Protein AF-A0A1D6HWY9-F1 (afdb_monomer_lite)

Structure (mmCIF, N/CA/C/O backbone):
data_AF-A0A1D6HWY9-F1
#
_entry.id   AF-A0A1D6HWY9-F1
#
loop_
_atom_site.group_PDB
_atom_site.id
_atom_site.type_symbol
_atom_site.label_atom_id
_atom_site.label_alt_id
_atom_site.label_comp_id
_atom_site.label_asym_id
_atom_site.label_entity_id
_atom_site.label_seq_id
_atom_site.pdbx_PDB_ins_code
_atom_site.Cartn_x
_atom_site.Cartn_y
_atom_site.Cartn_z
_atom_site.occupancy
_atom_site.B_iso_or_equiv
_atom_site.auth_seq_id
_atom_site.auth_comp_id
_atom_site.auth_asym_id
_atom_site.auth_atom_id
_atom_site.pdbx_PDB_model_num
ATOM 1 N N . MET A 1 1 ? 4.361 -15.648 24.198 1.00 76.25 1 MET A N 1
ATOM 2 C CA . MET A 1 1 ? 3.105 -15.102 24.775 1.00 76.25 1 MET A CA 1
ATOM 3 C C . MET A 1 1 ? 2.431 -14.028 23.908 1.00 76.25 1 MET A C 1
ATOM 5 O O . MET A 1 1 ? 1.262 -14.201 23.589 1.00 76.25 1 MET A O 1
ATOM 9 N N . ARG A 1 2 ? 3.122 -12.967 23.450 1.00 87.50 2 ARG A N 1
ATOM 10 C CA . ARG A 1 2 ? 2.499 -11.854 22.684 1.00 87.50 2 ARG A CA 1
ATOM 11 C C . ARG A 1 2 ? 1.784 -12.269 21.383 1.00 87.50 2 ARG A C 1
ATOM 13 O O . ARG A 1 2 ? 0.692 -11.787 21.110 1.00 87.50 2 ARG A O 1
ATOM 20 N N . VAL A 1 3 ? 2.347 -13.203 20.610 1.00 85.69 3 VAL A N 1
ATOM 21 C CA . VAL A 1 3 ? 1.721 -13.710 19.366 1.00 85.69 3 VAL A CA 1
ATOM 22 C C . VAL A 1 3 ? 0.418 -14.475 19.642 1.00 85.69 3 VAL A C 1
ATOM 24 O O . VAL A 1 3 ? -0.555 -14.326 18.904 1.00 85.69 3 VAL A O 1
ATOM 27 N N . ALA A 1 4 ? 0.364 -15.252 20.729 1.00 85.12 4 ALA A N 1
ATOM 28 C CA . ALA A 1 4 ? -0.845 -15.968 21.136 1.00 85.12 4 ALA A CA 1
ATOM 29 C C . ALA A 1 4 ? -1.954 -14.988 21.553 1.00 85.12 4 ALA A C 1
ATOM 31 O O . ALA A 1 4 ? -3.089 -15.134 21.109 1.00 85.12 4 ALA A O 1
ATOM 32 N N . ALA A 1 5 ? -1.609 -13.936 22.304 1.00 88.69 5 ALA A N 1
ATOM 33 C CA . ALA A 1 5 ? -2.544 -12.868 22.660 1.00 88.69 5 ALA A CA 1
ATOM 34 C C . ALA A 1 5 ? -3.075 -12.125 21.419 1.00 88.69 5 ALA A C 1
ATOM 36 O O . ALA A 1 5 ? -4.282 -11.938 21.286 1.00 88.69 5 ALA A O 1
ATOM 37 N N . ALA A 1 6 ? -2.205 -11.780 20.461 1.00 88.00 6 ALA A N 1
ATOM 38 C CA . ALA A 1 6 ? -2.625 -11.172 19.195 1.00 88.00 6 ALA A CA 1
ATOM 39 C C . ALA A 1 6 ? -3.559 -12.098 18.390 1.00 88.00 6 ALA A C 1
ATOM 41 O O . ALA A 1 6 ? -4.534 -11.649 17.787 1.00 88.00 6 ALA A O 1
ATOM 42 N N . THR A 1 7 ? -3.293 -13.407 18.411 1.00 87.12 7 THR A N 1
ATOM 43 C CA . THR A 1 7 ? -4.129 -14.412 17.736 1.00 87.12 7 THR A CA 1
ATOM 44 C C . THR A 1 7 ? -5.491 -14.556 18.413 1.00 87.12 7 THR A C 1
ATOM 46 O O . THR A 1 7 ? -6.512 -14.653 17.729 1.00 87.12 7 THR A O 1
ATOM 49 N N . TYR A 1 8 ? -5.524 -14.527 19.746 1.00 90.06 8 TYR A N 1
ATOM 50 C CA . TYR A 1 8 ? -6.766 -14.496 20.510 1.00 90.06 8 TYR A CA 1
ATOM 51 C C . TYR A 1 8 ? -7.582 -13.247 20.172 1.00 90.06 8 TYR A C 1
ATOM 53 O O . TYR A 1 8 ? -8.749 -13.376 19.802 1.00 90.06 8 TYR A O 1
ATOM 61 N N . LEU A 1 9 ? -6.951 -12.067 20.193 1.00 89.06 9 LEU A N 1
ATOM 62 C CA . LEU A 1 9 ? -7.594 -10.803 19.839 1.00 89.06 9 LEU A CA 1
ATOM 63 C C . LEU A 1 9 ? -8.203 -10.864 18.436 1.00 89.06 9 LEU A C 1
ATOM 65 O O . LEU A 1 9 ? -9.368 -10.526 18.263 1.00 89.06 9 LEU A O 1
ATOM 69 N N . LYS A 1 10 ? -7.471 -11.393 17.450 1.00 88.69 10 LYS A N 1
ATOM 70 C CA . LYS A 1 10 ? -8.004 -11.595 16.097 1.00 88.69 10 LYS A CA 1
ATOM 71 C C . LYS A 1 10 ? -9.285 -12.420 16.080 1.00 88.69 10 LYS A C 1
ATOM 73 O O . LYS A 1 10 ? -10.244 -12.064 15.394 1.00 88.69 10 LYS A O 1
ATOM 78 N N . ASN A 1 11 ? -9.296 -13.535 16.803 1.00 87.19 11 ASN A N 1
ATOM 79 C CA . ASN A 1 11 ? -10.465 -14.403 16.868 1.00 87.19 11 ASN A CA 1
ATOM 80 C C . ASN A 1 11 ? -11.625 -13.747 17.621 1.00 87.19 11 ASN A C 1
ATOM 82 O O . ASN A 1 11 ? -12.772 -13.923 17.213 1.00 87.19 11 ASN A O 1
ATOM 86 N N . PHE A 1 12 ? -11.329 -12.987 18.674 1.00 85.81 12 PHE A N 1
ATOM 87 C CA . PHE A 1 12 ? -12.315 -12.240 19.442 1.00 85.81 12 PHE A CA 1
ATOM 88 C C . PHE A 1 12 ? -12.965 -11.141 18.599 1.00 85.81 12 PHE A C 1
ATOM 90 O O . PHE A 1 12 ? -14.189 -11.115 18.490 1.00 85.81 12 PHE A O 1
ATOM 97 N N . THR A 1 13 ? -12.170 -10.294 17.942 1.00 83.19 13 THR A N 1
ATOM 98 C CA . THR A 1 13 ? -12.670 -9.220 17.075 1.00 83.19 13 THR A CA 1
ATOM 99 C C . THR A 1 13 ? -13.549 -9.786 15.966 1.00 83.19 13 THR A C 1
ATOM 101 O O . THR A 1 13 ? -14.680 -9.341 15.815 1.00 83.19 13 THR A O 1
ATOM 104 N N . ARG A 1 14 ? -13.111 -10.851 15.279 1.00 82.12 14 ARG A N 1
ATOM 105 C CA . ARG A 1 14 ? -13.909 -11.505 14.226 1.00 82.12 14 ARG A CA 1
ATOM 106 C C . ARG A 1 14 ? -15.295 -11.952 14.694 1.00 82.12 14 ARG A C 1
ATOM 108 O O . ARG A 1 14 ? -16.231 -11.930 13.908 1.00 82.12 14 ARG A O 1
ATOM 115 N N . ARG A 1 15 ? -15.425 -12.391 15.949 1.00 80.88 15 ARG A N 1
ATOM 116 C CA . ARG A 1 15 ? -16.693 -12.882 16.512 1.00 80.88 15 ARG A CA 1
ATOM 117 C C . ARG A 1 15 ? -17.604 -11.768 17.032 1.00 80.88 15 ARG A C 1
ATOM 119 O O . ARG A 1 15 ? -18.794 -12.008 17.173 1.00 80.88 15 ARG A O 1
ATOM 126 N N . ASN A 1 16 ? -17.058 -10.591 17.337 1.00 79.69 16 ASN A N 1
ATOM 127 C CA . ASN A 1 16 ? -17.762 -9.536 18.076 1.00 79.69 16 ASN A CA 1
ATOM 128 C C . ASN A 1 16 ? -17.850 -8.197 17.323 1.00 79.69 16 ASN A C 1
ATOM 130 O O . ASN A 1 16 ? -18.322 -7.216 17.885 1.00 79.69 16 ASN A O 1
ATOM 134 N N . LEU A 1 17 ? -17.383 -8.121 16.073 1.00 74.62 17 LEU A N 1
ATOM 135 C CA . LEU A 1 17 ? -17.401 -6.869 15.309 1.00 74.62 17 LEU A CA 1
ATOM 136 C C . LEU A 1 17 ? -18.809 -6.483 14.810 1.00 74.62 17 LEU A C 1
ATOM 138 O O . LEU A 1 17 ? -19.068 -5.318 14.524 1.00 74.62 17 LEU A O 1
ATOM 142 N N . GLU A 1 18 ? -19.718 -7.453 14.675 1.00 67.56 18 GLU A N 1
ATOM 143 C CA . GLU A 1 18 ? -21.090 -7.227 14.188 1.00 67.56 18 GLU A CA 1
ATOM 144 C C . GLU A 1 18 ? -22.071 -6.839 15.304 1.00 67.56 18 GLU A C 1
ATOM 146 O O . GLU A 1 18 ? -23.123 -6.252 15.039 1.00 67.56 18 GLU A O 1
ATOM 151 N N . THR A 1 19 ? -21.735 -7.117 16.565 1.00 64.12 19 THR A N 1
ATOM 152 C CA . THR A 1 19 ? -22.507 -6.660 17.722 1.00 64.12 19 THR A CA 1
ATOM 153 C C . THR A 1 19 ? -22.363 -5.142 17.880 1.00 64.12 19 THR A C 1
ATOM 155 O O . THR A 1 19 ? -21.311 -4.577 17.593 1.00 64.12 19 THR A O 1
ATOM 158 N N . ARG A 1 20 ? -23.425 -4.451 18.332 1.00 55.38 20 ARG A N 1
ATOM 159 C CA . ARG A 1 20 ? -23.533 -2.974 18.470 1.00 55.38 20 ARG A CA 1
ATOM 160 C C . ARG A 1 20 ? -22.574 -2.338 19.508 1.00 55.38 20 ARG A C 1
ATOM 162 O O . ARG A 1 20 ? -22.934 -1.380 20.182 1.00 55.38 20 ARG A O 1
ATOM 169 N N . LEU A 1 21 ? -21.353 -2.844 19.654 1.00 55.59 21 LEU A N 1
ATOM 170 C CA . LEU A 1 21 ? -20.313 -2.322 20.547 1.00 55.59 21 LEU A CA 1
ATOM 171 C C . LEU A 1 21 ? -19.627 -1.056 19.994 1.00 55.59 21 LEU A C 1
ATOM 173 O O . LEU A 1 21 ? -18.947 -0.359 20.748 1.00 55.59 21 LEU A O 1
ATOM 177 N N . CYS A 1 22 ? -19.842 -0.725 18.713 1.00 55.59 22 CYS A N 1
ATOM 178 C CA . CYS A 1 22 ? -19.161 0.358 17.987 1.00 55.59 22 CYS A CA 1
ATOM 179 C C . CYS A 1 22 ? -19.401 1.781 18.502 1.00 55.59 22 CYS A C 1
ATOM 181 O O . CYS A 1 22 ? -18.678 2.688 18.100 1.00 55.59 22 CYS A O 1
ATOM 183 N N . SER A 1 23 ? -20.382 1.998 19.380 1.00 60.88 23 SER A N 1
ATOM 184 C CA . SER A 1 23 ? -20.640 3.311 19.986 1.00 60.88 23 SER A CA 1
ATOM 185 C C . SER A 1 23 ? -20.114 3.440 21.416 1.00 60.88 23 SER A C 1
ATOM 187 O O . SER A 1 23 ? -20.300 4.488 22.029 1.00 60.88 23 SER A O 1
ATOM 189 N N . SER A 1 24 ? -19.495 2.395 21.974 1.00 75.88 24 SER A N 1
ATOM 190 C CA . SER A 1 24 ? -18.927 2.465 23.322 1.00 75.88 24 SER A CA 1
ATOM 191 C C . SER A 1 24 ? -17.573 3.179 23.309 1.00 75.88 24 SER A C 1
ATOM 193 O O . SER A 1 24 ? -16.757 2.961 22.412 1.00 75.88 24 SER A O 1
ATOM 195 N N . GLU A 1 25 ? -17.309 3.998 24.328 1.00 83.75 25 GLU A N 1
ATOM 196 C CA . GLU A 1 25 ? -15.997 4.639 24.521 1.00 83.75 25 GLU A CA 1
ATOM 197 C C . GLU A 1 25 ? -14.864 3.601 24.586 1.00 83.75 25 GLU A C 1
ATOM 199 O O . GLU A 1 25 ? -13.801 3.799 24.007 1.00 83.75 25 GLU A O 1
ATOM 204 N N . VAL A 1 26 ? -15.146 2.424 25.155 1.00 84.81 26 VAL A N 1
ATOM 205 C CA . VAL A 1 26 ? -14.220 1.282 25.205 1.00 84.81 26 VAL A CA 1
ATOM 206 C C . VAL A 1 26 ? -13.810 0.809 23.805 1.00 84.81 26 VAL A C 1
ATOM 208 O O . VAL A 1 26 ? -12.657 0.445 23.581 1.00 84.81 26 VAL A O 1
ATOM 211 N N . TYR A 1 27 ? -14.731 0.810 22.837 1.00 87.31 27 TYR A N 1
ATOM 212 C CA . TYR A 1 27 ? -14.417 0.399 21.469 1.00 87.31 27 TYR A CA 1
ATOM 213 C C . TYR A 1 27 ? -13.565 1.438 20.732 1.00 87.31 27 TYR A C 1
ATOM 215 O O . TYR A 1 27 ? -12.643 1.063 20.004 1.00 87.31 27 TYR A O 1
ATOM 223 N N . LYS A 1 28 ? -13.833 2.733 20.945 1.00 87.44 28 LYS A N 1
ATOM 224 C CA . LYS A 1 28 ? -12.985 3.808 20.406 1.00 87.44 28 LYS A CA 1
ATOM 225 C C . LYS A 1 28 ? -11.566 3.701 20.957 1.00 87.44 28 LYS A C 1
ATOM 227 O O . LYS A 1 28 ? -10.619 3.678 20.178 1.00 87.44 28 LYS A O 1
ATOM 232 N N . GLU A 1 29 ? -11.430 3.520 22.270 1.00 90.12 29 GLU A N 1
ATOM 233 C CA . GLU A 1 29 ? -10.129 3.322 22.908 1.00 90.12 29 GLU A CA 1
ATOM 234 C C . GLU A 1 29 ? -9.414 2.083 22.355 1.00 90.12 29 GLU A C 1
ATOM 236 O O . GLU A 1 29 ? -8.248 2.159 21.975 1.00 90.12 29 GLU A O 1
ATOM 241 N N . PHE A 1 30 ? -10.115 0.952 22.219 1.00 91.19 30 PHE A N 1
ATOM 242 C CA . PHE A 1 30 ? -9.560 -0.248 21.591 1.00 91.19 30 PHE A CA 1
ATOM 243 C C . PHE A 1 30 ? -9.006 0.037 20.189 1.00 91.19 30 PHE A C 1
ATOM 245 O O . PHE A 1 30 ? -7.891 -0.376 19.862 1.00 91.19 30 PHE A O 1
ATOM 252 N N . ARG A 1 31 ? -9.785 0.733 19.358 1.00 91.19 31 ARG A N 1
ATOM 253 C CA . ARG A 1 31 ? -9.424 1.070 17.980 1.00 91.19 31 ARG A CA 1
ATOM 254 C C . ARG A 1 31 ? -8.183 1.963 17.926 1.00 91.19 31 ARG A C 1
ATOM 256 O O . ARG A 1 31 ? -7.273 1.688 17.139 1.00 91.19 31 ARG A O 1
ATOM 263 N N . ASP A 1 32 ? -8.119 2.972 18.786 1.00 90.94 32 ASP A N 1
ATOM 264 C CA . ASP A 1 32 ? -6.998 3.908 18.848 1.00 90.94 32 ASP A CA 1
ATOM 265 C C . ASP A 1 32 ? -5.729 3.216 19.375 1.00 90.94 32 ASP A C 1
ATOM 267 O O . ASP A 1 32 ? -4.647 3.358 18.795 1.00 90.94 32 ASP A O 1
ATOM 271 N N . GLN A 1 33 ? -5.859 2.365 20.399 1.00 93.44 33 GLN A N 1
ATOM 272 C CA . GLN A 1 33 ? -4.755 1.546 20.912 1.00 93.44 33 GLN A CA 1
ATOM 273 C C . GLN A 1 33 ? -4.263 0.529 19.876 1.00 93.44 33 GLN A C 1
ATOM 275 O O . GLN A 1 33 ? -3.055 0.320 19.740 1.00 93.44 33 GLN A O 1
ATOM 280 N N . LEU A 1 34 ? -5.167 -0.080 19.100 1.00 95.38 34 LEU A N 1
ATOM 281 C CA . LEU A 1 34 ? -4.799 -0.962 17.994 1.00 95.38 34 LEU A CA 1
ATOM 282 C C . LEU A 1 34 ? -3.988 -0.199 16.939 1.00 95.38 34 LEU A C 1
ATOM 284 O O . LEU A 1 34 ? -2.936 -0.688 16.523 1.00 95.38 34 LEU A O 1
ATOM 288 N N . ALA A 1 35 ? -4.439 0.993 16.535 1.00 94.38 35 ALA A N 1
ATOM 289 C CA . ALA A 1 35 ? -3.732 1.830 15.567 1.00 94.38 35 ALA A CA 1
ATOM 290 C C . ALA A 1 35 ? -2.318 2.192 16.052 1.00 94.38 35 ALA A C 1
ATOM 292 O O . ALA A 1 35 ? -1.356 2.019 15.304 1.00 94.38 35 ALA A O 1
ATOM 293 N N . GLN A 1 36 ? -2.173 2.603 17.315 1.00 93.69 36 GLN A N 1
ATOM 294 C CA . GLN A 1 36 ? -0.872 2.930 17.909 1.00 93.69 36 GLN A CA 1
ATOM 295 C C . GLN A 1 36 ? 0.043 1.708 18.044 1.00 93.69 36 GLN A C 1
ATOM 297 O O . GLN A 1 36 ? 1.237 1.781 17.739 1.00 93.69 36 GLN A O 1
ATOM 302 N N . ALA A 1 37 ? -0.502 0.561 18.457 1.00 95.25 37 ALA A N 1
ATOM 303 C CA . ALA A 1 37 ? 0.267 -0.671 18.598 1.00 95.25 37 ALA A CA 1
ATOM 304 C C . ALA A 1 37 ? 0.882 -1.105 17.261 1.00 95.25 37 ALA A C 1
ATOM 306 O O . ALA A 1 37 ? 2.059 -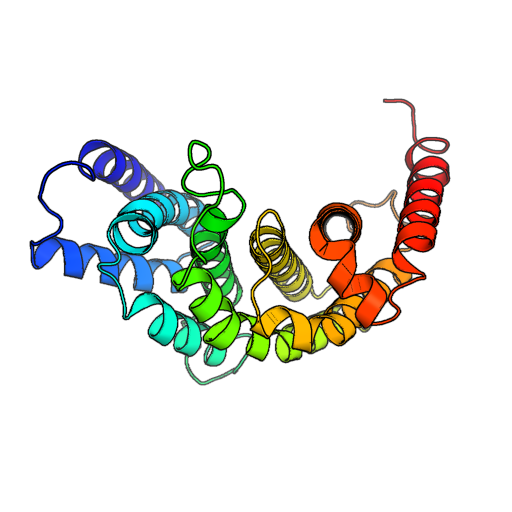1.469 17.219 1.00 95.25 37 ALA A O 1
ATOM 307 N N . LEU A 1 38 ? 0.129 -1.015 16.158 1.00 97.00 38 LEU A N 1
ATOM 308 C CA . LEU A 1 38 ? 0.610 -1.390 14.823 1.00 97.00 38 LEU A CA 1
ATOM 309 C C . LEU A 1 38 ? 1.897 -0.661 14.426 1.00 97.00 38 LEU A C 1
ATOM 311 O O . LEU A 1 38 ? 2.717 -1.242 13.727 1.00 97.00 38 LEU A O 1
ATOM 315 N N . LEU A 1 39 ? 2.106 0.571 14.893 1.00 95.19 39 LEU A N 1
ATOM 316 C CA . LEU A 1 39 ? 3.277 1.376 14.538 1.00 95.19 39 LEU A CA 1
ATOM 317 C C . LEU A 1 39 ? 4.565 0.889 15.209 1.00 95.19 39 LEU A C 1
ATOM 319 O O . LEU A 1 39 ? 5.647 1.097 14.664 1.00 95.19 39 LEU A O 1
ATOM 323 N N . ARG A 1 40 ? 4.446 0.206 16.353 1.00 94.12 40 ARG A N 1
ATOM 324 C CA . ARG A 1 40 ? 5.561 -0.077 17.275 1.00 94.12 40 ARG A CA 1
ATOM 325 C C . ARG A 1 40 ? 5.893 -1.563 17.420 1.00 94.12 40 ARG A C 1
ATOM 327 O O . ARG A 1 40 ? 6.922 -1.910 17.990 1.00 94.12 40 ARG A O 1
ATOM 334 N N . VAL A 1 41 ? 5.015 -2.461 16.971 1.00 95.00 41 VAL A N 1
ATOM 335 C CA . VAL A 1 41 ? 5.216 -3.907 17.148 1.00 95.00 41 VAL A CA 1
ATOM 336 C C . VAL A 1 41 ? 6.206 -4.511 16.150 1.00 95.00 41 VAL A C 1
ATOM 338 O O . VAL A 1 41 ? 6.364 -4.050 15.021 1.00 95.00 41 VAL A O 1
ATOM 341 N N . GLU A 1 42 ? 6.818 -5.619 16.566 1.00 93.50 42 GLU A N 1
ATOM 342 C CA . GLU A 1 42 ? 7.695 -6.448 15.739 1.00 93.50 42 GLU A CA 1
ATOM 343 C C . GLU A 1 42 ? 6.945 -7.110 14.560 1.00 93.50 42 GLU A C 1
ATOM 345 O O . GLU A 1 42 ? 5.744 -7.403 14.671 1.00 93.50 42 GLU A O 1
ATOM 350 N N . PRO A 1 43 ? 7.640 -7.462 13.456 1.00 91.06 43 PRO A N 1
ATOM 351 C CA . PRO A 1 43 ? 7.016 -7.967 12.229 1.00 91.06 43 PRO A CA 1
ATOM 352 C C . PRO A 1 43 ? 6.100 -9.187 12.400 1.00 91.06 43 PRO A C 1
ATOM 354 O O . PRO A 1 43 ? 5.118 -9.328 11.670 1.00 91.06 43 PRO A O 1
ATOM 357 N N . ALA A 1 44 ? 6.403 -10.095 13.332 1.00 92.12 44 ALA A N 1
ATOM 358 C CA . ALA A 1 44 ? 5.574 -11.276 13.582 1.00 92.12 44 ALA A CA 1
ATOM 359 C C . ALA A 1 44 ? 4.210 -10.904 14.190 1.00 92.12 44 ALA A C 1
ATOM 361 O O . ALA A 1 44 ? 3.184 -11.464 13.805 1.00 92.12 44 ALA A O 1
ATOM 362 N N . ILE A 1 45 ? 4.192 -9.927 15.099 1.00 94.50 45 ILE A N 1
ATOM 363 C CA . ILE A 1 45 ? 2.973 -9.442 15.755 1.00 94.50 45 ILE A CA 1
ATOM 364 C C . ILE A 1 45 ? 2.190 -8.538 14.800 1.00 94.50 45 ILE A C 1
ATOM 366 O O . ILE A 1 45 ? 0.971 -8.686 14.696 1.00 94.50 45 ILE A O 1
ATOM 370 N N . LEU A 1 46 ? 2.884 -7.672 14.048 1.00 95.62 46 LEU A N 1
ATOM 371 C CA . LEU A 1 46 ? 2.275 -6.810 13.032 1.00 95.62 46 LEU A CA 1
ATOM 372 C C . LEU A 1 46 ? 1.398 -7.616 12.071 1.00 95.62 46 LEU A C 1
ATOM 374 O O . LEU A 1 46 ? 0.257 -7.239 11.821 1.00 95.62 46 LEU A O 1
ATOM 378 N N . ARG A 1 47 ? 1.904 -8.750 11.562 1.00 93.56 47 ARG A N 1
ATOM 379 C CA . ARG A 1 47 ? 1.158 -9.615 10.631 1.00 93.56 47 ARG A CA 1
ATOM 380 C C . ARG A 1 47 ? -0.197 -10.040 11.192 1.00 93.56 47 ARG A C 1
ATOM 382 O O . ARG A 1 47 ? -1.174 -10.028 10.451 1.00 93.56 47 ARG A O 1
ATOM 389 N N . VAL A 1 48 ? -0.254 -10.385 12.477 1.00 94.38 48 VAL A N 1
ATOM 390 C CA . VAL A 1 48 ? -1.490 -10.820 13.141 1.00 94.38 48 VAL A CA 1
ATOM 391 C C . VAL A 1 48 ? -2.408 -9.629 13.412 1.00 94.38 48 VAL A C 1
ATOM 393 O O . VAL A 1 48 ? -3.590 -9.683 13.078 1.00 94.38 48 VAL A O 1
ATOM 396 N N . LEU A 1 49 ? -1.876 -8.534 13.963 1.00 96.25 49 LEU A N 1
ATOM 397 C CA . LEU A 1 49 ? -2.671 -7.345 14.289 1.00 96.25 49 LEU A CA 1
ATOM 398 C C . LEU A 1 49 ? -3.236 -6.651 13.045 1.00 96.25 49 LEU A C 1
ATOM 400 O O . LEU A 1 49 ? -4.347 -6.129 13.088 1.00 96.25 49 LEU A O 1
ATOM 404 N N . ILE A 1 50 ? -2.542 -6.711 11.908 1.00 96.69 50 ILE A N 1
ATOM 405 C CA . ILE A 1 50 ? -3.050 -6.200 10.630 1.00 96.69 50 ILE A CA 1
ATOM 406 C C . ILE A 1 50 ? -4.318 -6.938 10.180 1.00 96.69 50 ILE A C 1
ATOM 408 O O . ILE A 1 50 ? -5.181 -6.336 9.544 1.00 96.69 50 ILE A O 1
ATOM 412 N N . GLU A 1 51 ? -4.481 -8.224 10.502 1.00 94.94 51 GLU A N 1
ATOM 413 C CA . GLU A 1 51 ? -5.724 -8.948 10.196 1.00 94.94 51 GLU A CA 1
ATOM 414 C C . GLU A 1 51 ? -6.901 -8.460 11.044 1.00 94.94 51 GLU A C 1
ATOM 416 O O . GLU A 1 51 ? -8.034 -8.452 10.563 1.00 94.94 51 GLU A O 1
ATOM 421 N N . VAL A 1 52 ? -6.632 -8.023 12.276 1.00 94.75 52 VAL A N 1
ATOM 422 C CA . VAL A 1 52 ? -7.621 -7.376 13.151 1.00 94.75 52 VAL A CA 1
ATOM 423 C C . VAL A 1 52 ? -7.980 -6.007 12.593 1.00 94.75 52 VAL A C 1
ATOM 425 O O . VAL A 1 52 ? -9.144 -5.709 12.345 1.00 94.75 52 VAL A O 1
ATOM 428 N N . PHE A 1 53 ? -6.957 -5.208 12.301 1.00 96.56 53 PHE A N 1
ATOM 429 C CA . PHE A 1 53 ? -7.104 -3.854 11.791 1.00 96.56 53 PHE A CA 1
ATOM 430 C C . PHE A 1 53 ? -7.872 -3.797 10.471 1.00 96.56 53 PHE A C 1
ATOM 432 O O . PHE A 1 53 ? -8.712 -2.925 10.293 1.00 96.56 53 PHE A O 1
ATOM 439 N N . ARG A 1 54 ? -7.661 -4.752 9.556 1.00 95.19 54 ARG A N 1
ATOM 440 C CA . ARG A 1 54 ? -8.426 -4.818 8.299 1.00 95.19 54 ARG A CA 1
ATOM 441 C C . ARG A 1 54 ? -9.928 -4.964 8.522 1.00 95.19 54 ARG A C 1
ATOM 443 O O . ARG A 1 54 ? -10.687 -4.350 7.785 1.00 95.19 54 ARG A O 1
ATOM 450 N N . GLN A 1 55 ? -10.342 -5.751 9.514 1.00 92.00 55 GLN A N 1
ATOM 451 C CA . GLN A 1 55 ? -11.761 -5.927 9.834 1.00 92.00 55 GLN A CA 1
ATOM 452 C C . GLN A 1 55 ? -12.355 -4.620 10.370 1.00 92.00 55 GLN A C 1
ATOM 454 O O . GLN A 1 55 ? -13.409 -4.192 9.909 1.00 92.00 55 GLN A O 1
ATOM 459 N N . VAL A 1 56 ? -11.626 -3.952 11.271 1.00 93.12 56 VAL A N 1
ATOM 460 C CA . VAL A 1 56 ? -11.999 -2.640 11.823 1.00 93.12 56 VAL A CA 1
ATOM 461 C C . VAL A 1 56 ? -12.092 -1.583 10.719 1.00 93.12 56 VAL A C 1
ATOM 463 O O . VAL A 1 56 ? -13.094 -0.891 10.628 1.00 93.12 56 VAL A O 1
ATOM 466 N N . VAL A 1 57 ? -11.103 -1.493 9.825 1.00 94.81 57 VAL A N 1
ATOM 467 C CA . VAL A 1 57 ? -11.115 -0.562 8.682 1.00 94.81 57 VAL A CA 1
ATOM 468 C C . VAL A 1 57 ? -12.297 -0.829 7.757 1.00 94.81 57 VAL A C 1
ATOM 470 O O . VAL A 1 57 ? -12.989 0.104 7.357 1.00 94.81 57 VAL A O 1
ATOM 473 N N . GLU A 1 58 ? -12.531 -2.087 7.383 1.00 91.94 58 GLU A N 1
ATOM 474 C CA . GLU A 1 58 ? -13.611 -2.421 6.455 1.00 91.94 58 GLU A CA 1
ATOM 475 C C . GLU A 1 58 ? -14.978 -2.027 7.023 1.00 91.94 58 GLU A C 1
ATOM 477 O O . GLU A 1 58 ? -15.827 -1.517 6.293 1.00 91.94 58 GLU A O 1
ATOM 482 N N . LYS A 1 59 ? -15.182 -2.226 8.324 1.00 90.00 59 LYS A N 1
ATOM 483 C CA . LYS A 1 59 ? -16.410 -1.824 8.996 1.00 90.00 59 LYS A CA 1
ATOM 484 C C . LYS A 1 59 ? -16.458 -0.315 9.239 1.00 90.00 59 LYS A C 1
ATOM 486 O O . LYS A 1 59 ? -17.273 0.374 8.638 1.00 90.00 59 LYS A O 1
ATOM 491 N N . ASP A 1 60 ? -15.570 0.199 10.079 1.00 91.56 60 ASP A N 1
ATOM 492 C CA . ASP A 1 60 ? -15.704 1.535 10.656 1.00 91.56 60 ASP A CA 1
ATOM 493 C C . ASP A 1 60 ? -15.293 2.637 9.686 1.00 91.56 60 ASP A C 1
ATOM 495 O O . ASP A 1 60 ? -15.850 3.725 9.731 1.00 91.56 60 ASP A O 1
ATOM 499 N N . PHE A 1 61 ? -14.320 2.391 8.807 1.00 93.50 61 PHE A N 1
ATOM 500 C CA . PHE A 1 61 ? -13.830 3.414 7.884 1.00 93.50 61 PHE A CA 1
ATOM 501 C C . PHE A 1 61 ? -14.507 3.327 6.513 1.00 93.50 61 PHE A C 1
ATOM 503 O O . PHE A 1 61 ? -14.911 4.347 5.957 1.00 93.50 61 PHE A O 1
ATOM 510 N N . VAL A 1 62 ? -14.652 2.118 5.961 1.00 92.19 62 VAL A N 1
ATOM 511 C CA . VAL A 1 62 ? -15.167 1.929 4.595 1.00 92.19 62 VAL A CA 1
ATOM 512 C C . VAL A 1 62 ? -16.693 1.876 4.553 1.00 92.19 62 VAL A C 1
ATOM 514 O O . VAL A 1 62 ? -17.285 2.595 3.751 1.00 92.19 62 VAL A O 1
ATOM 517 N N . LYS A 1 63 ? -17.329 1.035 5.381 1.00 89.62 63 LYS A N 1
ATOM 518 C CA . LYS A 1 63 ? -18.792 0.839 5.362 1.00 89.62 63 LYS A CA 1
ATOM 519 C C . LYS A 1 63 ? -19.534 1.909 6.158 1.00 89.62 63 LYS A C 1
ATOM 521 O O . LYS A 1 63 ? -20.463 2.511 5.630 1.00 89.62 63 LYS A O 1
ATOM 526 N N . ASP A 1 64 ? -19.102 2.153 7.393 1.00 89.25 64 ASP A N 1
ATOM 527 C CA . ASP A 1 64 ? -19.853 2.977 8.344 1.00 89.25 64 ASP A CA 1
ATOM 528 C C . ASP A 1 64 ? -19.368 4.445 8.361 1.00 89.25 64 ASP A C 1
ATOM 530 O O . ASP A 1 64 ? -20.103 5.330 8.791 1.00 89.25 64 ASP A O 1
ATOM 534 N N . ASN A 1 65 ? -18.156 4.727 7.857 1.00 90.25 65 ASN A N 1
ATOM 535 C CA . ASN A 1 65 ? -17.539 6.064 7.812 1.00 90.25 65 ASN A CA 1
ATOM 536 C C . ASN A 1 65 ? -17.495 6.787 9.184 1.00 90.25 65 ASN A C 1
ATOM 538 O O . ASN A 1 65 ? -17.720 7.991 9.287 1.00 90.25 65 ASN A O 1
ATOM 542 N N . LEU A 1 66 ? -17.191 6.040 10.249 1.00 90.38 66 LEU A N 1
ATOM 543 C CA . LEU A 1 66 ? -17.148 6.458 11.659 1.00 90.38 66 LEU A CA 1
ATOM 544 C C . LEU A 1 66 ? -15.718 6.708 12.182 1.00 90.38 66 LEU A C 1
ATOM 546 O O . LEU A 1 66 ? -15.481 6.694 13.395 1.00 90.38 66 LEU A O 1
ATOM 550 N N . TRP A 1 67 ? -14.737 6.877 11.293 1.00 92.38 67 TRP A N 1
ATOM 551 C CA . TRP A 1 67 ? -13.341 7.123 11.679 1.00 92.38 67 TRP A CA 1
ATOM 552 C C . TRP A 1 67 ? -12.666 8.217 10.834 1.00 92.38 67 TRP A C 1
ATOM 554 O O . TRP A 1 67 ? -11.725 7.934 10.086 1.00 92.38 67 TRP A O 1
ATOM 564 N N . PRO A 1 68 ? -13.144 9.471 10.918 1.00 91.25 68 PRO A N 1
ATOM 565 C CA . PRO A 1 68 ? -12.624 10.570 10.103 1.00 91.25 68 PRO A CA 1
ATOM 566 C C . PRO A 1 68 ? -11.165 10.935 10.427 1.00 91.25 68 PRO A C 1
ATOM 568 O O . PRO A 1 68 ? -10.442 11.411 9.552 1.00 91.25 68 PRO A O 1
ATOM 571 N N . GLU A 1 69 ? -10.693 10.668 11.646 1.00 94.00 69 GLU A N 1
ATOM 572 C CA . GLU A 1 69 ? -9.327 10.984 12.084 1.00 94.00 69 GLU A CA 1
ATOM 573 C C . GLU A 1 69 ? -8.270 10.024 11.520 1.00 94.00 69 GLU A C 1
ATOM 575 O O . GLU A 1 69 ? -7.078 10.333 11.574 1.00 94.00 69 GLU A O 1
ATOM 580 N N . LEU A 1 70 ? -8.679 8.881 10.950 1.00 96.00 70 LEU A N 1
ATOM 581 C CA . LEU A 1 70 ? -7.755 7.846 10.483 1.00 96.00 70 LEU A CA 1
ATOM 582 C C . LEU A 1 70 ? -6.760 8.381 9.445 1.00 96.00 70 LEU A C 1
ATOM 584 O O . LEU A 1 70 ? -5.566 8.096 9.532 1.00 96.00 70 LEU A O 1
ATOM 588 N N . ILE A 1 71 ? -7.235 9.152 8.460 1.00 97.00 71 ILE A N 1
ATOM 589 C CA . ILE A 1 71 ? -6.382 9.654 7.372 1.00 97.00 71 ILE A CA 1
ATOM 590 C C . ILE A 1 71 ? -5.437 10.765 7.851 1.00 97.00 71 ILE A C 1
ATOM 592 O O . ILE A 1 71 ? -4.230 10.615 7.631 1.00 97.00 71 ILE A O 1
ATOM 596 N N . PRO A 1 72 ? -5.904 11.811 8.565 1.00 96.56 72 PRO A N 1
ATOM 597 C CA . PRO A 1 72 ? -5.012 12.824 9.127 1.00 96.56 72 PRO A CA 1
ATOM 598 C C . PRO A 1 72 ? -3.941 12.247 10.061 1.00 96.56 72 PRO A C 1
ATOM 600 O O . PRO A 1 72 ? -2.770 12.621 9.962 1.00 96.56 72 PRO A O 1
ATOM 603 N N . GLN A 1 73 ? -4.306 11.302 10.935 1.00 95.81 73 GLN A N 1
ATOM 604 C CA . GLN A 1 73 ? -3.350 10.674 11.852 1.00 95.81 73 GLN A CA 1
ATOM 605 C C . GLN A 1 73 ? -2.333 9.807 11.105 1.00 95.81 73 GLN A C 1
ATOM 607 O O . GLN A 1 73 ? -1.133 9.903 11.358 1.00 95.81 73 GLN A O 1
ATOM 612 N N . LEU A 1 74 ? -2.785 8.993 10.146 1.00 97.50 74 LEU A N 1
ATOM 613 C CA . LEU A 1 74 ? -1.889 8.151 9.356 1.00 97.50 74 LEU A CA 1
ATOM 614 C C . LEU A 1 74 ? -0.915 8.986 8.515 1.00 97.50 74 LEU A C 1
ATOM 616 O O . LEU A 1 74 ? 0.258 8.630 8.409 1.00 97.50 74 LEU A O 1
ATOM 620 N N . LYS A 1 75 ? -1.376 10.109 7.952 1.00 97.06 75 LYS A N 1
ATOM 621 C CA . LYS A 1 75 ? -0.519 11.073 7.253 1.00 97.06 75 LYS A CA 1
ATOM 622 C C . LYS A 1 75 ? 0.605 11.571 8.163 1.00 97.06 75 LYS A C 1
ATOM 624 O O . LYS A 1 75 ? 1.768 11.496 7.770 1.00 97.06 75 LYS A O 1
ATOM 629 N N . LEU A 1 76 ? 0.260 12.038 9.365 1.00 95.88 76 LEU A N 1
ATOM 630 C CA . LEU A 1 76 ? 1.226 12.544 10.342 1.00 95.88 76 LEU A CA 1
ATOM 631 C C . LEU A 1 76 ? 2.257 11.471 10.715 1.00 95.88 76 LEU A C 1
ATOM 633 O O . LEU A 1 76 ? 3.460 11.713 10.650 1.00 95.88 76 LEU A O 1
ATOM 637 N N . VAL A 1 77 ? 1.793 10.255 11.002 1.00 95.81 77 VAL A N 1
ATOM 638 C CA . VAL A 1 77 ? 2.669 9.130 11.352 1.00 95.81 77 VAL A CA 1
ATOM 639 C C . VAL A 1 77 ? 3.632 8.780 10.219 1.00 95.81 77 VAL A C 1
ATOM 641 O O . VAL A 1 77 ? 4.816 8.569 10.469 1.00 95.81 77 VAL A O 1
ATOM 644 N N . ILE A 1 78 ? 3.158 8.723 8.970 1.00 96.56 78 ILE A N 1
ATOM 645 C CA . ILE A 1 78 ? 4.024 8.440 7.816 1.00 96.56 78 ILE A CA 1
ATOM 646 C C . ILE A 1 78 ? 5.100 9.524 7.698 1.00 96.56 78 ILE A C 1
ATOM 648 O O . ILE A 1 78 ? 6.281 9.192 7.595 1.00 96.56 78 ILE A O 1
ATOM 652 N N . GLN A 1 79 ? 4.710 10.799 7.762 1.00 94.94 79 GLN A N 1
ATOM 653 C CA . GLN A 1 79 ? 5.626 11.931 7.598 1.00 94.94 79 GLN A CA 1
ATOM 654 C C . GLN A 1 79 ? 6.699 11.996 8.689 1.00 94.94 79 GLN A C 1
ATOM 656 O O . GLN A 1 79 ? 7.824 12.380 8.386 1.00 94.94 79 GLN A O 1
ATOM 661 N N . SER A 1 80 ? 6.385 11.578 9.913 1.00 94.69 80 SER A N 1
ATOM 662 C CA . SER A 1 80 ? 7.309 11.622 11.054 1.00 94.69 80 SER A CA 1
ATOM 663 C C . SER A 1 80 ? 8.000 10.290 11.381 1.00 94.69 80 SER A C 1
ATOM 665 O O . SER A 1 80 ? 8.713 10.198 12.378 1.00 94.69 80 SER A O 1
ATOM 667 N N . SER A 1 81 ? 7.788 9.249 10.570 1.00 95.50 81 SER A N 1
ATOM 668 C CA . SER A 1 81 ? 8.349 7.911 10.809 1.00 95.50 81 SER A CA 1
ATOM 669 C C . SER A 1 81 ? 9.859 7.820 10.552 1.00 95.50 81 SER A C 1
ATOM 671 O O . SER A 1 81 ? 10.425 8.590 9.775 1.00 95.50 81 SER A O 1
ATOM 673 N N . ASN A 1 82 ? 10.506 6.832 11.174 1.00 93.12 82 ASN A N 1
ATOM 674 C CA . ASN A 1 82 ? 11.960 6.727 11.320 1.00 93.12 82 ASN A CA 1
ATOM 675 C C . ASN A 1 82 ? 12.796 6.767 10.020 1.00 93.12 82 ASN A C 1
ATOM 677 O O . ASN A 1 82 ? 13.909 7.284 10.055 1.00 93.12 82 ASN A O 1
ATOM 681 N N . LEU A 1 83 ? 12.293 6.253 8.891 1.00 92.19 83 LEU A N 1
ATOM 682 C CA . LEU A 1 83 ? 12.993 6.268 7.594 1.00 92.19 83 LEU A CA 1
ATOM 683 C C . LEU A 1 83 ? 12.609 7.458 6.698 1.00 92.19 83 LEU A C 1
ATOM 685 O O . LEU A 1 83 ? 13.273 7.688 5.690 1.00 92.19 83 LEU A O 1
ATOM 689 N N . ILE A 1 84 ? 11.551 8.208 7.033 1.00 92.31 84 ILE A N 1
ATOM 690 C CA . ILE A 1 84 ? 11.116 9.398 6.274 1.00 92.31 84 ILE A CA 1
ATOM 691 C C . ILE A 1 84 ? 11.610 10.682 6.946 1.00 92.31 84 ILE A C 1
ATOM 693 O O . ILE A 1 84 ? 12.146 11.551 6.262 1.00 92.31 84 ILE A O 1
ATOM 697 N N . SER A 1 85 ? 11.486 10.773 8.271 1.00 91.19 85 SER A N 1
ATOM 698 C CA . SER A 1 85 ? 11.969 11.898 9.079 1.00 91.19 85 SER A CA 1
ATOM 699 C C . SER A 1 85 ? 12.738 11.376 10.298 1.00 91.19 85 SER A C 1
ATOM 701 O O . SER A 1 85 ? 12.174 11.277 11.395 1.00 91.19 85 SER A O 1
ATOM 703 N N . PRO A 1 86 ? 14.026 11.021 10.132 1.00 86.06 86 PRO A N 1
ATOM 704 C CA . PRO A 1 86 ? 14.850 10.534 11.233 1.00 86.06 86 PRO A CA 1
ATOM 705 C C . PRO A 1 86 ? 14.881 11.532 12.402 1.00 86.06 86 PRO A C 1
ATOM 707 O O . PRO A 1 86 ? 15.140 12.717 12.207 1.00 86.06 86 PRO A O 1
ATOM 710 N N . GLY A 1 87 ? 14.623 11.049 13.621 1.00 80.12 87 GLY A N 1
ATOM 711 C CA . GLY A 1 87 ? 14.747 11.829 14.860 1.00 80.12 87 GLY A CA 1
ATOM 712 C C . GLY A 1 87 ? 13.480 12.527 15.374 1.00 80.12 87 GLY A C 1
ATOM 713 O O . GLY A 1 87 ? 13.508 13.000 16.504 1.00 80.12 87 GLY A O 1
ATOM 714 N N . GLN A 1 88 ? 12.371 12.565 14.620 1.00 84.31 88 GLN A N 1
ATOM 715 C CA . GLN A 1 88 ? 11.103 13.126 15.128 1.00 84.31 88 GLN A CA 1
ATOM 716 C C . GLN A 1 88 ? 10.371 12.153 16.061 1.00 84.31 88 GLN A C 1
ATOM 718 O O . GLN A 1 88 ? 10.120 12.475 17.217 1.00 84.31 88 GLN A O 1
ATOM 723 N N . HIS A 1 89 ? 10.061 10.956 15.557 1.00 86.38 89 HIS A N 1
ATOM 724 C CA . HIS A 1 89 ? 9.396 9.884 16.300 1.00 86.38 89 HIS A CA 1
ATOM 725 C C . HIS A 1 89 ? 10.098 8.548 16.013 1.00 86.38 89 HIS A C 1
ATOM 727 O O . HIS A 1 89 ? 9.652 7.782 15.151 1.00 86.38 89 HIS A O 1
ATOM 733 N N . PRO A 1 90 ? 11.237 8.256 16.674 1.00 81.75 90 PRO A N 1
ATOM 734 C CA . PRO A 1 90 ? 12.020 7.047 16.405 1.00 81.75 90 PRO A CA 1
ATOM 735 C C . PRO A 1 90 ? 11.243 5.749 16.677 1.00 81.75 90 PRO A C 1
ATOM 737 O O . PRO A 1 90 ? 11.567 4.704 16.114 1.00 81.75 90 PRO A O 1
ATOM 740 N N . GLU A 1 91 ? 10.200 5.807 17.504 1.00 89.56 91 GLU A N 1
ATOM 741 C CA . GLU A 1 91 ? 9.304 4.694 17.801 1.00 89.56 91 GLU A CA 1
ATOM 742 C C . GLU A 1 91 ? 8.323 4.365 16.664 1.00 89.56 91 GLU A C 1
ATOM 744 O O . GLU A 1 91 ? 7.743 3.276 16.653 1.00 89.56 91 GLU A O 1
ATOM 749 N N . TRP A 1 92 ? 8.105 5.282 15.716 1.00 93.81 92 TRP A N 1
ATOM 750 C CA . TRP A 1 92 ? 7.230 5.050 14.570 1.00 93.81 92 TRP A CA 1
ATOM 751 C C . TRP A 1 92 ? 8.011 4.450 13.412 1.00 93.81 92 TRP A C 1
ATOM 753 O O . TRP A 1 92 ? 8.756 5.126 12.703 1.00 93.81 92 TRP A O 1
ATOM 763 N N . ASN A 1 93 ? 7.794 3.157 13.188 1.00 95.38 93 ASN A N 1
ATOM 764 C CA . ASN A 1 93 ? 8.443 2.441 12.106 1.00 95.38 93 ASN A CA 1
ATOM 765 C C . ASN A 1 93 ? 7.758 2.726 10.751 1.00 95.38 93 ASN A C 1
ATOM 767 O O . ASN A 1 93 ? 6.555 2.494 10.589 1.00 95.38 93 ASN A O 1
ATOM 771 N N . THR A 1 94 ? 8.518 3.185 9.752 1.00 96.50 94 THR A N 1
ATOM 772 C CA . THR A 1 94 ? 7.989 3.530 8.417 1.00 96.50 94 THR A CA 1
ATOM 773 C C . THR A 1 94 ? 7.390 2.325 7.688 1.00 96.50 94 THR A C 1
ATOM 775 O O . THR A 1 94 ? 6.345 2.450 7.046 1.00 96.50 94 THR A O 1
ATOM 778 N N . ILE A 1 95 ? 7.997 1.138 7.802 1.00 96.75 95 ILE A N 1
ATOM 779 C CA . ILE A 1 95 ? 7.466 -0.094 7.192 1.00 96.75 95 ILE A CA 1
ATOM 780 C C . ILE A 1 95 ? 6.102 -0.436 7.802 1.00 96.75 95 ILE A C 1
ATOM 782 O O . ILE A 1 95 ? 5.164 -0.773 7.071 1.00 96.75 95 ILE A O 1
ATOM 786 N N . ASN A 1 96 ? 5.965 -0.311 9.123 1.00 97.88 96 ASN A N 1
ATOM 787 C CA . ASN A 1 96 ? 4.701 -0.515 9.820 1.00 97.88 96 ASN A CA 1
ATOM 788 C C . ASN A 1 96 ? 3.653 0.508 9.365 1.00 97.88 96 ASN A C 1
ATOM 790 O O . ASN A 1 96 ? 2.558 0.110 8.965 1.00 97.88 96 ASN A O 1
ATOM 794 N N . ALA A 1 97 ? 4.002 1.797 9.332 1.00 97.75 97 ALA A N 1
ATOM 795 C CA . ALA A 1 97 ? 3.109 2.870 8.889 1.00 97.75 97 ALA A CA 1
ATOM 796 C C . ALA A 1 97 ? 2.599 2.649 7.451 1.00 97.75 97 ALA A C 1
ATOM 798 O O . ALA A 1 97 ? 1.395 2.719 7.191 1.00 97.75 97 ALA A O 1
ATOM 799 N N . LEU A 1 98 ? 3.480 2.280 6.513 1.00 98.19 98 LEU A N 1
ATOM 800 C CA . LEU A 1 98 ? 3.060 1.958 5.146 1.00 98.19 98 LEU A CA 1
ATOM 801 C C . LEU A 1 98 ? 2.271 0.641 5.061 1.00 98.19 98 LEU A C 1
ATOM 803 O O . LEU A 1 98 ? 1.399 0.507 4.203 1.00 98.19 98 LEU A O 1
ATOM 807 N N . THR A 1 99 ? 2.510 -0.326 5.950 1.00 98.31 99 THR A N 1
ATOM 808 C CA . THR A 1 99 ? 1.707 -1.563 6.034 1.00 98.31 99 THR A CA 1
ATOM 809 C C . THR A 1 99 ? 0.287 -1.284 6.545 1.00 98.31 99 THR A C 1
ATOM 811 O O . THR A 1 99 ? -0.682 -1.905 6.080 1.00 98.31 99 THR A O 1
ATOM 814 N N . VAL A 1 100 ? 0.144 -0.325 7.466 1.00 98.19 100 VAL A N 1
ATOM 815 C CA . VAL A 1 100 ? -1.152 0.209 7.906 1.00 98.19 100 VAL A CA 1
ATOM 816 C C . VAL A 1 100 ? -1.853 0.879 6.725 1.00 98.19 100 VAL A C 1
ATOM 818 O O . VAL A 1 100 ? -2.957 0.455 6.380 1.00 98.19 100 VAL A O 1
ATOM 821 N N . LEU A 1 101 ? -1.188 1.801 6.014 1.00 98.50 101 LEU A N 1
ATOM 822 C CA . LEU A 1 101 ? -1.722 2.421 4.790 1.00 98.50 101 LEU A CA 1
ATOM 823 C C . LEU A 1 101 ? -2.169 1.383 3.760 1.00 98.50 101 LEU A C 1
ATOM 825 O O . LEU A 1 101 ? -3.275 1.464 3.227 1.00 98.50 101 LEU A O 1
ATOM 829 N N . GLN A 1 102 ? -1.345 0.364 3.517 1.00 98.00 102 GLN A N 1
ATOM 830 C CA . GLN A 1 102 ? -1.679 -0.721 2.603 1.00 98.00 102 GLN A CA 1
ATOM 831 C C . GLN A 1 102 ? -2.991 -1.407 3.004 1.00 98.00 102 GLN A C 1
ATOM 833 O O . GLN A 1 102 ? -3.778 -1.784 2.135 1.00 98.00 102 GLN A O 1
ATOM 838 N N . SER A 1 103 ? -3.233 -1.583 4.302 1.00 97.56 103 SER A N 1
ATOM 839 C CA . SER A 1 103 ? -4.460 -2.197 4.813 1.00 97.56 103 SER A CA 1
ATOM 840 C C . SER A 1 103 ? -5.668 -1.265 4.726 1.00 97.56 103 SER A C 1
ATOM 842 O O . SER A 1 103 ? -6.755 -1.762 4.446 1.00 97.56 103 SER A O 1
ATOM 844 N N . VAL A 1 104 ? -5.469 0.050 4.864 1.00 97.69 104 VAL A N 1
ATOM 845 C CA . VAL A 1 104 ? -6.508 1.079 4.668 1.00 97.69 104 VAL A CA 1
ATOM 846 C C . VAL A 1 104 ? -6.950 1.179 3.205 1.00 97.69 104 VAL A C 1
ATOM 848 O O . VAL A 1 104 ? -8.138 1.288 2.925 1.00 97.69 104 VAL A O 1
ATOM 851 N N . VAL A 1 105 ? -6.016 1.091 2.254 1.00 96.88 105 VAL A N 1
ATOM 852 C CA . VAL A 1 105 ? -6.317 1.228 0.814 1.00 96.88 105 VAL A CA 1
ATOM 853 C C . VAL A 1 105 ? -6.879 -0.063 0.204 1.00 96.88 105 VAL A C 1
ATOM 855 O O . VAL A 1 105 ? -7.630 -0.030 -0.770 1.00 96.88 105 VAL A O 1
ATOM 858 N N . ARG A 1 106 ? -6.529 -1.230 0.760 1.00 96.06 106 ARG A N 1
ATOM 859 C CA . ARG A 1 106 ? -6.865 -2.547 0.187 1.00 96.06 106 ARG A CA 1
ATOM 860 C C . ARG A 1 106 ? -8.355 -2.788 -0.118 1.00 96.06 106 ARG A C 1
ATOM 862 O O . ARG A 1 106 ? -8.605 -3.442 -1.137 1.00 96.06 106 ARG A O 1
ATOM 869 N N . PRO A 1 107 ? -9.328 -2.341 0.699 1.00 94.81 107 PRO A N 1
ATOM 870 C CA . PRO A 1 107 ? -10.749 -2.532 0.405 1.00 94.81 107 PRO A CA 1
ATOM 871 C C . PRO A 1 107 ? -11.168 -1.932 -0.943 1.00 94.81 107 PRO A C 1
ATOM 873 O O . PRO A 1 107 ? -11.951 -2.542 -1.662 1.00 94.81 107 PRO A O 1
ATOM 876 N N . PHE A 1 108 ? -10.558 -0.817 -1.353 1.00 93.38 108 PHE A N 1
ATOM 877 C CA . PHE A 1 108 ? -10.891 -0.113 -2.596 1.00 93.38 108 PHE A CA 1
ATOM 878 C C . PHE A 1 108 ? -10.276 -0.728 -3.863 1.00 93.38 108 PHE A C 1
ATOM 880 O O . PHE A 1 108 ? -10.447 -0.206 -4.964 1.00 93.38 108 PHE A O 1
ATOM 887 N N . GLN A 1 109 ? -9.560 -1.854 -3.743 1.00 90.00 109 GLN A N 1
ATOM 888 C CA . GLN A 1 109 ? -9.028 -2.554 -4.916 1.00 90.00 109 GLN A CA 1
ATOM 889 C C . GLN A 1 109 ? -10.148 -3.096 -5.825 1.00 90.00 109 GLN A C 1
ATOM 891 O O . GLN A 1 109 ? -9.902 -3.369 -7.000 1.00 90.00 109 GLN A O 1
ATOM 896 N N . TYR A 1 110 ? -11.354 -3.277 -5.284 1.00 87.81 110 TYR A N 1
ATOM 897 C CA . TYR A 1 110 ? -12.561 -3.712 -5.981 1.00 87.81 110 TYR A CA 1
ATOM 898 C C . TYR A 1 110 ? -13.657 -2.660 -5.809 1.00 87.81 110 TYR A C 1
ATOM 900 O O . TYR A 1 110 ? -13.568 -1.818 -4.918 1.00 87.81 110 TYR A O 1
ATOM 908 N N . PHE A 1 111 ? -14.684 -2.723 -6.654 1.00 81.75 111 PHE A N 1
ATOM 909 C CA . PHE A 1 111 ? -15.933 -2.012 -6.388 1.00 81.75 111 PHE A CA 1
ATOM 910 C C . PHE A 1 111 ? -16.500 -2.487 -5.044 1.00 81.75 111 PHE A C 1
ATOM 912 O O . PHE A 1 111 ? -16.533 -3.698 -4.800 1.00 81.75 111 PHE A O 1
ATOM 919 N N . LEU A 1 112 ? -16.904 -1.563 -4.169 1.00 80.19 112 LEU A N 1
ATOM 920 C CA . LEU A 1 112 ? -17.411 -1.914 -2.834 1.00 80.19 112 LEU A CA 1
ATOM 921 C C . LEU A 1 112 ? -18.800 -2.546 -2.949 1.00 80.19 112 LEU A C 1
ATOM 923 O O . LEU A 1 112 ? -19.141 -3.448 -2.183 1.00 80.19 112 LEU A O 1
ATOM 927 N N . ASN A 1 113 ? -19.575 -2.125 -3.950 1.00 81.31 113 ASN A N 1
ATOM 928 C CA . ASN A 1 113 ? -20.845 -2.733 -4.308 1.00 81.31 113 ASN A CA 1
ATOM 929 C C . ASN A 1 113 ? -20.858 -3.194 -5.781 1.00 81.31 113 ASN A C 1
ATOM 931 O O . ASN A 1 113 ? -21.181 -2.415 -6.674 1.00 81.31 113 ASN A O 1
ATOM 935 N N . PRO A 1 114 ? -20.577 -4.476 -6.075 1.00 73.56 114 PRO A N 1
ATOM 936 C CA . PRO A 1 114 ? -20.582 -4.982 -7.449 1.00 73.56 114 PRO A CA 1
ATOM 937 C C . PRO A 1 114 ? -21.990 -5.102 -8.057 1.00 73.56 114 PRO A C 1
ATOM 939 O O . PRO A 1 114 ? -22.111 -5.413 -9.238 1.00 73.56 114 PRO A O 1
ATOM 942 N N . LYS A 1 115 ? -23.058 -4.897 -7.269 1.00 81.06 115 LYS A N 1
ATOM 943 C CA . LYS A 1 115 ? -24.449 -5.010 -7.738 1.00 81.06 115 LYS A CA 1
ATOM 944 C C . LYS A 1 115 ? -24.972 -3.721 -8.372 1.00 81.06 115 LYS A C 1
ATOM 946 O O . LYS A 1 115 ? -26.023 -3.754 -9.005 1.00 81.06 115 LYS A O 1
ATOM 951 N N . VAL A 1 116 ? -24.283 -2.591 -8.192 1.00 79.50 116 VAL A N 1
ATOM 952 C CA . VAL A 1 116 ? -24.697 -1.320 -8.798 1.00 79.50 116 VAL A CA 1
ATOM 953 C C . VAL A 1 116 ? -24.058 -1.138 -10.170 1.00 79.50 116 VAL A C 1
ATOM 955 O O . VAL A 1 116 ? -22.874 -1.393 -10.362 1.00 79.50 116 VAL A O 1
ATOM 958 N N . VAL A 1 117 ? -24.850 -0.648 -11.127 1.00 73.56 117 VAL A N 1
ATOM 959 C CA . VAL A 1 117 ? -24.408 -0.392 -12.511 1.00 73.56 117 VAL A CA 1
ATOM 960 C C . VAL A 1 117 ? -23.294 0.659 -12.559 1.00 73.56 117 VAL A C 1
ATOM 962 O O . VAL A 1 117 ? -22.393 0.593 -13.393 1.00 73.56 117 VAL A O 1
ATOM 965 N N . LYS A 1 118 ? -23.344 1.636 -11.650 1.00 78.62 118 LYS A N 1
ATOM 966 C CA . LYS A 1 118 ? -22.325 2.667 -11.490 1.00 78.62 118 LYS A CA 1
ATOM 967 C C . LYS A 1 118 ? -22.178 2.989 -10.013 1.00 78.62 118 LYS A C 1
ATOM 969 O O . LYS A 1 118 ? -23.101 3.512 -9.396 1.00 78.62 118 LYS A O 1
ATOM 974 N N . GLU A 1 119 ? -21.018 2.673 -9.462 1.00 80.50 119 GLU A N 1
ATOM 975 C CA . GLU A 1 119 ? -20.694 3.021 -8.086 1.00 80.50 119 GLU A CA 1
ATOM 976 C C . GLU A 1 119 ? -20.385 4.518 -7.961 1.00 80.50 119 GLU A C 1
ATOM 978 O O . GLU A 1 119 ? -19.848 5.147 -8.884 1.00 80.50 119 GLU A O 1
ATOM 983 N N . SER A 1 120 ? -20.749 5.103 -6.821 1.00 83.62 120 SER A N 1
ATOM 984 C CA . SER A 1 120 ? -20.355 6.463 -6.469 1.00 83.62 120 SER A CA 1
ATOM 985 C C . SER A 1 120 ? -18.838 6.568 -6.319 1.00 83.62 120 SER A C 1
ATOM 987 O O . SER A 1 120 ? -18.148 5.588 -6.045 1.00 83.62 120 SER A O 1
ATOM 989 N N . VAL A 1 121 ? -18.310 7.783 -6.462 1.00 85.56 121 VAL A N 1
ATOM 990 C CA . VAL A 1 121 ? -16.889 8.037 -6.206 1.00 85.56 121 VAL A CA 1
ATOM 991 C C . VAL A 1 121 ? -16.565 7.667 -4.750 1.00 85.56 121 VAL A C 1
ATOM 993 O O . VAL A 1 121 ? -17.232 8.180 -3.848 1.00 85.56 121 VAL A O 1
ATOM 996 N N . PRO A 1 122 ? -15.559 6.811 -4.497 1.00 89.94 122 PRO A N 1
ATOM 997 C CA . PRO A 1 122 ? -15.151 6.456 -3.142 1.00 89.94 122 PRO A CA 1
ATOM 998 C C . PRO A 1 122 ? -14.442 7.648 -2.484 1.00 89.94 122 PRO A C 1
ATOM 1000 O O . PRO A 1 122 ? -13.241 7.847 -2.673 1.00 89.94 122 PRO A O 1
ATOM 1003 N N . GLN A 1 123 ? -15.186 8.459 -1.725 1.00 92.88 123 GLN A N 1
ATOM 1004 C CA . GLN A 1 123 ? -14.675 9.696 -1.120 1.00 92.88 123 GLN A CA 1
ATOM 1005 C C . GLN A 1 123 ? -13.467 9.443 -0.212 1.00 92.88 123 GLN A C 1
ATOM 1007 O O . GLN A 1 123 ? -12.479 10.169 -0.303 1.00 92.88 123 GLN A O 1
ATOM 1012 N N . GLN A 1 124 ? -13.490 8.366 0.578 1.00 95.06 124 GLN A N 1
ATOM 1013 C CA . GLN A 1 124 ? -12.350 7.976 1.409 1.00 95.06 124 GLN A CA 1
ATOM 1014 C C . GLN A 1 124 ? -11.086 7.705 0.575 1.00 95.06 124 GLN A C 1
ATOM 1016 O O . GLN A 1 124 ? -9.988 8.080 0.978 1.00 95.06 124 GLN A O 1
ATOM 1021 N N . LEU A 1 125 ? -11.213 7.095 -0.611 1.00 95.75 125 LEU A N 1
ATOM 1022 C CA . LEU A 1 125 ? -10.068 6.851 -1.494 1.00 95.75 125 LEU A CA 1
ATOM 1023 C C . LEU A 1 125 ? -9.556 8.146 -2.146 1.00 95.75 125 LEU A C 1
ATOM 1025 O O . LEU A 1 125 ? -8.346 8.304 -2.299 1.00 95.75 125 LEU A O 1
ATOM 1029 N N . GLU A 1 126 ? -10.443 9.080 -2.503 1.00 96.38 126 GLU A N 1
ATOM 1030 C CA . GLU A 1 126 ? -10.041 10.426 -2.951 1.00 96.38 126 GLU A CA 1
ATOM 1031 C C . GLU A 1 126 ? -9.275 11.176 -1.853 1.00 96.38 126 GLU A C 1
ATOM 1033 O O . GLU A 1 126 ? -8.241 11.784 -2.135 1.00 96.38 126 GLU A O 1
ATOM 1038 N N . GLN A 1 127 ? -9.726 11.074 -0.600 1.00 96.94 127 GLN A N 1
ATOM 1039 C CA . GLN A 1 127 ? -9.041 11.669 0.544 1.00 96.94 127 GLN A CA 1
ATOM 1040 C C . GLN A 1 127 ? -7.659 11.039 0.763 1.00 96.94 127 GLN A C 1
ATOM 1042 O O . GLN A 1 127 ? -6.665 11.760 0.833 1.00 96.94 127 GLN A O 1
ATOM 1047 N N . ILE A 1 128 ? -7.558 9.702 0.777 1.00 97.69 128 ILE A N 1
ATOM 1048 C CA . ILE A 1 128 ? -6.268 8.996 0.883 1.00 97.69 128 ILE A CA 1
ATOM 1049 C C . ILE A 1 128 ? -5.319 9.420 -0.244 1.00 97.69 128 ILE A C 1
ATOM 1051 O O . ILE A 1 128 ? -4.129 9.654 -0.016 1.00 97.69 128 ILE A O 1
ATOM 1055 N N . ALA A 1 129 ? -5.835 9.530 -1.468 1.00 97.19 129 ALA A N 1
ATOM 1056 C CA . ALA A 1 129 ? -5.049 9.964 -2.607 1.00 97.19 129 ALA A CA 1
ATOM 1057 C C . ALA A 1 129 ? -4.499 11.381 -2.429 1.00 97.19 129 ALA A C 1
ATOM 1059 O O . ALA A 1 129 ? -3.308 11.604 -2.653 1.00 97.19 129 ALA A O 1
ATOM 1060 N N . ALA A 1 130 ? -5.352 12.322 -2.028 1.00 97.25 130 ALA A N 1
ATOM 1061 C CA . ALA A 1 130 ? -4.985 13.721 -1.854 1.00 97.25 130 ALA A CA 1
ATOM 1062 C C . ALA A 1 130 ? -4.010 13.931 -0.687 1.00 97.25 130 ALA A C 1
ATOM 1064 O O . ALA A 1 130 ? -3.024 14.651 -0.830 1.00 97.25 130 ALA A O 1
ATOM 1065 N N . GLU A 1 131 ? -4.286 13.309 0.458 1.00 97.44 131 GLU A N 1
ATOM 1066 C CA . GLU A 1 131 ? -3.576 13.583 1.707 1.00 97.44 131 GLU A CA 1
ATOM 1067 C C . GLU A 1 131 ? -2.315 12.745 1.901 1.00 97.44 131 GLU A C 1
ATOM 1069 O O . GLU A 1 131 ? -1.394 13.200 2.580 1.00 97.44 131 GLU A O 1
ATOM 1074 N N . ILE A 1 132 ? -2.267 11.540 1.322 1.00 97.69 132 ILE A N 1
ATOM 1075 C CA . ILE A 1 132 ? -1.176 10.587 1.548 1.00 97.69 132 ILE A CA 1
ATOM 1076 C C . ILE A 1 132 ? -0.477 10.218 0.241 1.00 97.69 132 ILE A C 1
ATOM 1078 O O . ILE A 1 132 ? 0.725 10.432 0.126 1.00 97.69 132 ILE A O 1
ATOM 1082 N N . LEU A 1 133 ? -1.185 9.674 -0.757 1.00 96.12 133 LEU A N 1
ATOM 1083 C CA . LEU A 1 133 ? -0.512 9.085 -1.929 1.00 96.12 133 LEU A CA 1
ATOM 1084 C C . LEU A 1 133 ? 0.187 10.122 -2.813 1.00 96.12 133 LEU A C 1
ATOM 1086 O O . LEU A 1 133 ? 1.267 9.838 -3.326 1.00 96.12 133 LEU A O 1
ATOM 1090 N N . VAL A 1 134 ? -0.401 11.311 -2.986 1.00 95.38 134 VAL A N 1
ATOM 1091 C CA . VAL A 1 134 ? 0.246 12.401 -3.731 1.00 95.38 134 VAL A CA 1
ATOM 1092 C C . VAL A 1 134 ? 1.531 12.867 -3.039 1.00 95.38 134 VAL A C 1
ATOM 1094 O O . VAL A 1 134 ? 2.575 12.818 -3.689 1.00 95.38 134 VAL A O 1
ATOM 1097 N N . PRO A 1 135 ? 1.523 13.234 -1.742 1.00 94.88 135 PRO A N 1
ATOM 1098 C CA . PRO A 1 135 ? 2.759 13.545 -1.020 1.00 94.88 135 PRO A CA 1
ATOM 1099 C C . PRO A 1 135 ? 3.783 12.401 -1.016 1.00 94.88 135 PRO A C 1
ATOM 1101 O O . PRO A 1 135 ? 4.983 12.647 -1.122 1.00 94.88 135 PRO A O 1
ATOM 1104 N N . LEU A 1 136 ? 3.319 11.148 -0.952 1.00 95.12 136 LEU A N 1
ATOM 1105 C CA . LEU A 1 136 ? 4.185 9.969 -0.936 1.00 95.12 136 LEU A CA 1
ATOM 1106 C C . LEU A 1 136 ? 4.926 9.749 -2.267 1.00 95.12 136 LEU A C 1
ATOM 1108 O O . LEU A 1 136 ? 5.893 8.992 -2.289 1.00 95.12 136 LEU A O 1
ATOM 1112 N N . GLN A 1 137 ? 4.542 10.404 -3.372 1.00 95.75 137 GLN A N 1
ATOM 1113 C CA . GLN A 1 137 ? 5.262 10.270 -4.646 1.00 95.75 137 GLN A CA 1
ATOM 1114 C C . GLN A 1 137 ? 6.719 10.739 -4.542 1.00 95.75 137 GLN A C 1
ATOM 1116 O O . GLN A 1 137 ? 7.604 10.078 -5.082 1.00 95.75 137 GLN A O 1
ATOM 1121 N N . VAL A 1 138 ? 6.989 11.832 -3.822 1.00 95.00 138 VAL A N 1
ATOM 1122 C CA . VAL A 1 138 ? 8.366 12.319 -3.618 1.00 95.00 138 VAL A CA 1
ATOM 1123 C C . VAL A 1 138 ? 9.171 11.304 -2.808 1.00 95.00 138 VAL A C 1
ATOM 1125 O O . VAL A 1 138 ? 10.313 10.991 -3.138 1.00 95.00 138 VAL A O 1
ATOM 1128 N N . THR A 1 139 ? 8.551 10.716 -1.786 1.00 95.00 139 THR A N 1
ATOM 1129 C CA . THR A 1 139 ? 9.166 9.652 -0.989 1.00 95.00 139 THR A CA 1
ATOM 1130 C C . THR A 1 139 ? 9.411 8.390 -1.823 1.00 95.00 139 THR A C 1
ATOM 1132 O O . THR A 1 139 ? 10.456 7.761 -1.692 1.00 95.00 139 THR A O 1
ATOM 1135 N N . PHE A 1 140 ? 8.497 8.036 -2.732 1.00 96.44 140 PHE A N 1
ATOM 1136 C CA . PHE A 1 140 ? 8.670 6.912 -3.655 1.00 96.44 140 PHE A CA 1
ATOM 1137 C C . PHE A 1 140 ? 9.870 7.109 -4.585 1.00 96.44 140 PHE A C 1
ATOM 1139 O O . PHE A 1 140 ? 10.645 6.173 -4.792 1.00 96.44 140 PHE A O 1
ATOM 1146 N N . HIS A 1 141 ? 10.056 8.326 -5.101 1.00 96.88 141 HIS A N 1
ATOM 1147 C CA . HIS A 1 141 ? 11.237 8.686 -5.883 1.00 96.88 141 HIS A CA 1
ATOM 1148 C C . HIS A 1 141 ? 12.519 8.490 -5.063 1.00 96.88 141 HIS A C 1
ATOM 1150 O O . HIS A 1 141 ? 13.435 7.797 -5.503 1.00 96.88 141 HIS A O 1
ATOM 1156 N N . HIS A 1 142 ? 12.539 8.990 -3.823 1.00 94.75 142 HIS A N 1
ATOM 1157 C CA . HIS A 1 142 ? 13.672 8.815 -2.913 1.00 94.75 142 HIS A CA 1
ATOM 1158 C C . HIS A 1 142 ? 13.986 7.337 -2.627 1.00 94.75 142 HIS A C 1
ATOM 1160 O O . HIS A 1 142 ? 15.142 6.921 -2.696 1.00 94.75 142 HIS A O 1
ATOM 1166 N N . PHE A 1 143 ? 12.967 6.521 -2.342 1.00 94.62 143 PHE A N 1
ATOM 1167 C CA . PHE A 1 143 ? 13.146 5.082 -2.142 1.00 94.62 143 PHE A CA 1
ATOM 1168 C C . PHE A 1 143 ? 13.696 4.403 -3.401 1.00 94.62 143 PHE A C 1
ATOM 1170 O O . PHE A 1 143 ? 14.552 3.526 -3.301 1.00 94.62 143 PHE A O 1
ATOM 1177 N N . SER A 1 144 ? 13.238 4.833 -4.580 1.00 94.31 144 SER A N 1
ATOM 1178 C CA . SER A 1 144 ? 13.716 4.318 -5.865 1.00 94.31 144 SER A CA 1
ATOM 1179 C C . SER A 1 144 ? 15.196 4.634 -6.050 1.00 94.31 144 SER A C 1
ATOM 1181 O O . SER A 1 144 ? 15.972 3.732 -6.349 1.00 94.31 144 SER A O 1
ATOM 1183 N N . ASP A 1 145 ? 15.617 5.872 -5.784 1.00 93.75 145 ASP A N 1
ATOM 1184 C CA . ASP A 1 145 ? 17.029 6.260 -5.847 1.00 93.75 145 ASP A CA 1
ATOM 1185 C C . ASP A 1 145 ? 17.890 5.451 -4.868 1.00 93.75 145 ASP A C 1
ATOM 1187 O O . ASP A 1 145 ? 18.942 4.944 -5.252 1.00 93.75 145 ASP A O 1
ATOM 1191 N N . LYS A 1 146 ? 17.431 5.250 -3.626 1.00 91.88 146 LYS A N 1
ATOM 1192 C CA . LYS A 1 146 ? 18.159 4.453 -2.620 1.00 91.88 146 LYS A CA 1
ATOM 1193 C C . LYS A 1 146 ? 18.370 2.997 -3.033 1.00 91.88 146 LYS A C 1
ATOM 1195 O O . LYS A 1 146 ? 19.410 2.424 -2.707 1.00 91.88 146 LYS A O 1
ATOM 1200 N N . VAL A 1 147 ? 17.404 2.400 -3.729 1.00 89.88 147 VAL A N 1
ATOM 1201 C CA . VAL A 1 147 ? 17.509 1.019 -4.229 1.00 89.88 147 VAL A CA 1
ATOM 1202 C C . VAL A 1 147 ? 18.365 0.942 -5.492 1.00 89.88 147 VAL A C 1
ATOM 1204 O O . VAL A 1 147 ? 19.156 0.014 -5.633 1.00 89.88 147 VAL A O 1
ATOM 1207 N N . LEU A 1 148 ? 18.243 1.914 -6.398 1.00 89.50 148 LEU A N 1
ATOM 1208 C CA . LEU A 1 148 ? 18.983 1.935 -7.664 1.00 89.50 148 LEU A CA 1
ATOM 1209 C C . LEU A 1 148 ? 20.470 2.274 -7.485 1.00 89.50 148 LEU A C 1
ATOM 1211 O O . LEU A 1 148 ? 21.297 1.783 -8.245 1.00 89.50 148 LEU A O 1
ATOM 1215 N N . LEU A 1 149 ? 20.811 3.095 -6.489 1.00 86.88 149 LEU A N 1
ATOM 1216 C CA . LEU A 1 149 ? 22.188 3.517 -6.201 1.00 86.88 149 LEU A CA 1
ATOM 1217 C C . LEU A 1 149 ? 22.938 2.565 -5.251 1.00 86.88 149 LEU A C 1
ATOM 1219 O O . LEU A 1 149 ? 24.085 2.840 -4.912 1.00 86.88 149 LEU A O 1
ATOM 1223 N N . SER A 1 150 ? 22.311 1.474 -4.795 1.00 80.12 150 SER A N 1
ATOM 1224 C CA . SER A 1 150 ? 22.927 0.477 -3.909 1.00 80.12 150 SER A CA 1
ATOM 1225 C C . SER A 1 150 ? 23.303 -0.782 -4.710 1.00 80.12 150 SER A C 1
ATOM 1227 O O . SER A 1 150 ? 22.444 -1.646 -4.919 1.00 80.12 150 SER A O 1
ATOM 1229 N N . PRO A 1 151 ? 24.558 -0.893 -5.194 1.00 59.41 151 PRO A N 1
ATOM 1230 C CA . PRO A 1 151 ? 25.005 -2.034 -5.998 1.00 59.41 151 PRO A CA 1
ATOM 1231 C C . PRO A 1 151 ? 25.024 -3.358 -5.215 1.00 59.41 151 PRO A C 1
ATOM 1233 O O . PRO A 1 151 ? 24.800 -4.408 -5.809 1.00 59.41 151 PRO A O 1
ATOM 1236 N N . ASP A 1 152 ? 25.179 -3.305 -3.888 1.00 61.53 152 ASP A N 1
ATOM 1237 C CA . ASP A 1 152 ? 25.418 -4.491 -3.049 1.00 61.53 152 ASP A CA 1
ATOM 1238 C C . ASP A 1 152 ? 24.139 -5.122 -2.459 1.00 61.53 152 ASP A C 1
ATOM 1240 O O . ASP A 1 152 ? 24.212 -6.055 -1.662 1.00 61.53 152 ASP A O 1
ATOM 1244 N N . GLY A 1 153 ? 22.946 -4.610 -2.793 1.00 60.12 153 GLY A N 1
ATOM 1245 C CA . GLY A 1 153 ? 21.673 -5.174 -2.306 1.00 60.12 153 GLY A CA 1
ATOM 1246 C C . GLY A 1 153 ? 21.410 -4.987 -0.801 1.00 60.12 153 GLY A C 1
ATOM 1247 O O . GLY A 1 153 ? 20.520 -5.623 -0.241 1.00 60.12 153 GLY A O 1
ATOM 1248 N N . THR A 1 154 ? 22.147 -4.096 -0.135 1.00 63.16 154 THR A N 1
ATOM 1249 C CA . THR A 1 154 ? 22.088 -3.869 1.321 1.00 63.16 154 THR A CA 1
ATOM 1250 C C . THR A 1 154 ? 20.863 -3.074 1.793 1.00 63.16 154 THR A C 1
ATOM 1252 O O . THR A 1 154 ? 20.544 -3.082 2.979 1.00 63.16 154 THR A O 1
ATOM 1255 N N . ASN A 1 155 ? 20.110 -2.441 0.888 1.00 78.69 155 ASN A N 1
ATOM 1256 C CA . ASN A 1 155 ? 18.957 -1.590 1.219 1.00 78.69 155 ASN A CA 1
ATOM 1257 C C . ASN A 1 155 ? 17.604 -2.340 1.228 1.00 78.69 155 ASN A C 1
ATOM 1259 O O . ASN A 1 155 ? 16.604 -1.846 0.697 1.00 78.69 155 ASN A O 1
ATOM 1263 N N . LEU A 1 156 ? 17.547 -3.518 1.865 1.00 86.38 156 LEU A N 1
ATOM 1264 C CA . LEU A 1 156 ? 16.343 -4.370 1.941 1.00 86.38 156 LEU A CA 1
ATOM 1265 C C . LEU A 1 156 ? 15.105 -3.640 2.498 1.00 86.38 156 LEU A C 1
ATOM 1267 O O . LEU A 1 156 ? 13.981 -3.892 2.057 1.00 86.38 156 LEU A O 1
ATOM 1271 N N . GLU A 1 157 ? 15.297 -2.707 3.434 1.00 90.38 157 GLU A N 1
ATOM 1272 C CA . GLU A 1 157 ? 14.209 -1.889 3.981 1.00 90.38 157 GLU A CA 1
ATOM 1273 C C . GLU A 1 157 ? 13.585 -0.990 2.905 1.00 90.38 157 GLU A C 1
ATOM 1275 O O . GLU A 1 157 ? 12.362 -0.946 2.773 1.00 90.38 157 GLU A O 1
ATOM 1280 N N . TYR A 1 158 ? 14.399 -0.336 2.071 1.00 92.69 158 TYR A N 1
ATOM 1281 C CA . TYR A 1 158 ? 13.909 0.514 0.982 1.00 92.69 158 TYR A CA 1
ATOM 1282 C C . TYR A 1 158 ? 13.229 -0.294 -0.125 1.00 92.69 158 TYR A C 1
ATOM 1284 O O . TYR A 1 158 ? 12.204 0.139 -0.656 1.00 92.69 158 TYR A O 1
ATOM 1292 N N . GLU A 1 159 ? 13.717 -1.499 -0.428 1.00 91.88 159 GLU A N 1
ATOM 1293 C CA . GLU A 1 159 ? 13.019 -2.414 -1.339 1.00 91.88 159 GLU A CA 1
ATOM 1294 C C . GLU A 1 159 ? 11.641 -2.808 -0.794 1.00 91.88 159 GLU A C 1
ATOM 1296 O O . GLU A 1 159 ? 10.640 -2.811 -1.521 1.00 91.88 159 GLU A O 1
ATOM 1301 N N . GLN A 1 160 ? 11.552 -3.085 0.508 1.00 93.88 160 GLN A N 1
ATOM 1302 C CA . GLN A 1 160 ? 10.281 -3.367 1.162 1.00 93.88 160 GLN A CA 1
ATOM 1303 C C . GLN A 1 160 ? 9.336 -2.155 1.120 1.00 93.88 160 GLN A C 1
ATOM 1305 O O . GLN A 1 160 ? 8.147 -2.326 0.824 1.00 93.88 160 GLN A O 1
ATOM 1310 N N . LEU A 1 161 ? 9.841 -0.943 1.358 1.00 95.81 161 LEU A N 1
ATOM 1311 C CA . LEU A 1 161 ? 9.066 0.299 1.276 1.00 95.81 161 LEU A CA 1
ATOM 1312 C C . LEU A 1 161 ? 8.542 0.5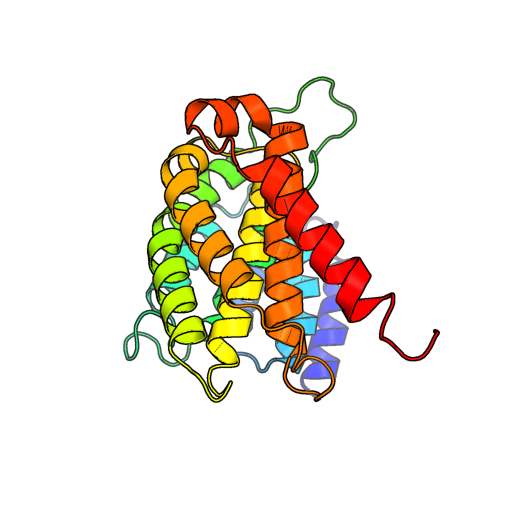60 -0.145 1.00 95.81 161 LEU A C 1
ATOM 1314 O O . LEU A 1 161 ? 7.354 0.869 -0.313 1.00 95.81 161 LEU A O 1
ATOM 1318 N N . LEU A 1 162 ? 9.373 0.359 -1.175 1.00 95.50 162 LEU A N 1
ATOM 1319 C CA . LEU A 1 162 ? 8.948 0.416 -2.579 1.00 95.50 162 LEU A CA 1
ATOM 1320 C C . LEU A 1 162 ? 7.851 -0.603 -2.865 1.00 95.50 162 LEU A C 1
ATOM 1322 O O . LEU A 1 162 ? 6.811 -0.260 -3.431 1.00 95.50 162 LEU A O 1
ATOM 1326 N N . LEU A 1 163 ? 8.040 -1.852 -2.435 1.00 95.81 163 LEU A N 1
ATOM 1327 C CA . LEU A 1 163 ? 7.068 -2.914 -2.664 1.00 95.81 163 LEU A CA 1
ATOM 1328 C C . LEU A 1 163 ? 5.712 -2.599 -2.019 1.00 95.81 163 LEU A C 1
ATOM 1330 O O . LEU A 1 163 ? 4.668 -2.852 -2.632 1.00 95.81 163 LEU A O 1
ATOM 1334 N N . ILE A 1 164 ? 5.703 -2.081 -0.788 1.00 97.31 164 ILE A N 1
ATOM 1335 C CA . ILE A 1 164 ? 4.467 -1.687 -0.099 1.00 97.31 164 ILE A CA 1
ATOM 1336 C C . ILE A 1 164 ? 3.810 -0.512 -0.830 1.00 97.31 164 ILE A C 1
ATOM 1338 O O . ILE A 1 164 ? 2.617 -0.583 -1.128 1.00 97.31 164 ILE A O 1
ATOM 1342 N N . THR A 1 165 ? 4.581 0.506 -1.213 1.00 97.50 165 THR A N 1
ATOM 1343 C CA . THR A 1 165 ? 4.063 1.676 -1.941 1.00 97.50 165 THR A CA 1
ATOM 1344 C C . THR A 1 165 ? 3.464 1.285 -3.296 1.00 97.50 165 THR A C 1
ATOM 1346 O O . THR A 1 165 ? 2.345 1.691 -3.615 1.00 97.50 165 THR A O 1
ATOM 1349 N N . CYS A 1 166 ? 4.116 0.393 -4.051 1.00 97.19 166 CYS A N 1
ATOM 1350 C CA . CYS A 1 166 ? 3.559 -0.174 -5.282 1.00 97.19 166 CYS A CA 1
ATOM 1351 C C . CYS A 1 166 ? 2.252 -0.944 -5.028 1.00 97.19 166 CYS A C 1
ATOM 1353 O O . CYS A 1 166 ? 1.320 -0.866 -5.828 1.00 97.19 166 CYS A O 1
ATOM 1355 N N . LYS A 1 167 ? 2.125 -1.679 -3.914 1.00 96.75 167 LYS A N 1
ATOM 1356 C CA . LYS A 1 167 ? 0.853 -2.341 -3.561 1.00 96.75 167 LYS A CA 1
ATOM 1357 C C . LYS A 1 167 ? -0.248 -1.324 -3.254 1.00 96.75 167 LYS A C 1
ATOM 1359 O O . LYS A 1 167 ? -1.368 -1.524 -3.721 1.00 96.75 167 LYS A O 1
ATOM 1364 N N . CYS A 1 168 ? 0.058 -0.253 -2.521 1.00 97.44 168 CYS A N 1
ATOM 1365 C CA . CYS A 1 168 ? -0.887 0.836 -2.255 1.00 97.44 168 CYS A CA 1
ATOM 1366 C C . CYS A 1 168 ? -1.361 1.484 -3.560 1.00 97.44 168 CYS A C 1
ATOM 1368 O O . CYS A 1 168 ? -2.567 1.605 -3.782 1.00 97.44 168 CYS A O 1
ATOM 1370 N N . MET A 1 169 ? -0.433 1.818 -4.462 1.00 96.12 169 MET A N 1
ATOM 1371 C CA . MET A 1 169 ? -0.775 2.373 -5.771 1.00 96.12 169 MET A CA 1
ATOM 1372 C C . MET A 1 169 ? -1.630 1.398 -6.584 1.00 96.12 169 MET A C 1
ATOM 1374 O O . MET A 1 169 ? -2.661 1.791 -7.121 1.00 96.12 169 MET A O 1
ATOM 1378 N N . TYR A 1 170 ? -1.263 0.113 -6.626 1.00 95.56 170 TYR A N 1
ATOM 1379 C CA . TYR A 1 170 ? -2.049 -0.899 -7.328 1.00 95.56 170 TYR A CA 1
ATOM 1380 C C . TYR A 1 170 ? -3.486 -0.974 -6.810 1.00 95.56 170 TYR A C 1
ATOM 1382 O O . TYR A 1 170 ? -4.415 -0.917 -7.608 1.00 95.56 170 TYR A O 1
ATOM 1390 N N . PHE A 1 171 ? -3.686 -1.075 -5.494 1.00 95.19 171 PHE A N 1
ATOM 1391 C CA . PHE A 1 171 ? -5.031 -1.098 -4.913 1.00 95.19 171 PHE A CA 1
ATOM 1392 C C . PHE A 1 171 ? -5.812 0.176 -5.237 1.00 95.19 171 PHE A C 1
ATOM 1394 O O . PHE A 1 171 ? -6.996 0.092 -5.541 1.00 95.19 171 PHE A O 1
ATOM 1401 N N . THR A 1 172 ? -5.132 1.320 -5.272 1.00 94.44 172 THR A N 1
ATOM 1402 C CA . THR A 1 172 ? -5.730 2.613 -5.615 1.00 94.44 172 THR A CA 1
ATOM 1403 C C . THR A 1 172 ? -6.219 2.675 -7.056 1.00 94.44 172 THR A C 1
ATOM 1405 O O . THR A 1 172 ? -7.283 3.233 -7.294 1.00 94.44 172 THR A O 1
ATOM 1408 N N . VAL A 1 173 ? -5.456 2.125 -8.011 1.00 93.25 173 VAL A N 1
ATOM 1409 C CA . VAL A 1 173 ? -5.766 2.227 -9.449 1.00 93.25 173 VAL A CA 1
ATOM 1410 C C . VAL A 1 173 ? -6.457 0.991 -10.029 1.00 93.25 173 VAL A C 1
ATOM 1412 O O . VAL A 1 173 ? -6.769 0.960 -11.218 1.00 93.25 173 VAL A O 1
ATOM 1415 N N . ARG A 1 174 ? -6.684 -0.064 -9.239 1.00 92.44 174 ARG A N 1
ATOM 1416 C CA . ARG A 1 174 ? -7.175 -1.347 -9.768 1.00 92.44 174 ARG A CA 1
ATOM 1417 C C . ARG A 1 174 ? -8.590 -1.257 -10.336 1.00 92.44 174 ARG A C 1
ATOM 1419 O O . ARG A 1 174 ? -8.829 -1.778 -11.423 1.00 92.44 174 ARG A O 1
ATOM 1426 N N . SER A 1 175 ? -9.514 -0.645 -9.600 1.00 85.56 175 SER A N 1
ATOM 1427 C CA . SER A 1 175 ? -10.934 -0.569 -9.991 1.00 85.56 175 SER A CA 1
ATOM 1428 C C . SER A 1 175 ? -11.388 0.853 -10.290 1.00 85.56 175 SER A C 1
ATOM 1430 O O . SER A 1 175 ? -12.115 1.076 -11.254 1.00 85.56 175 SER A O 1
ATOM 1432 N N . TYR A 1 176 ? -10.892 1.818 -9.522 1.00 90.06 176 TYR A N 1
ATOM 1433 C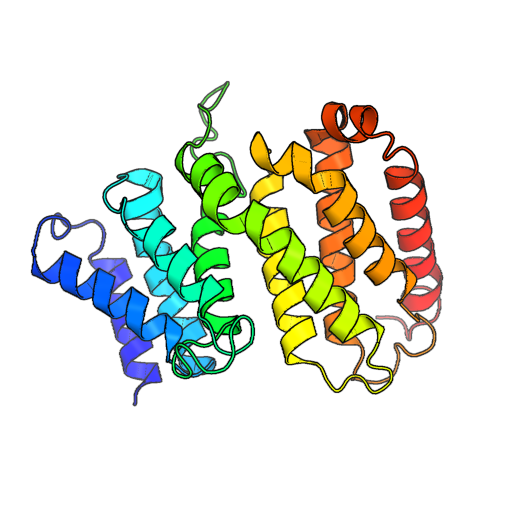 CA . TYR A 1 176 ? -11.104 3.249 -9.710 1.00 90.06 176 TYR A CA 1
ATOM 1434 C C . TYR A 1 176 ? -9.751 3.952 -9.905 1.00 90.06 176 TYR A C 1
ATOM 1436 O O . TYR A 1 176 ? -8.722 3.332 -9.689 1.00 90.06 176 TYR A O 1
ATOM 1444 N N . MET A 1 177 ? -9.720 5.214 -10.344 1.00 91.62 177 MET A N 1
ATOM 1445 C CA . MET A 1 177 ? -8.504 6.041 -10.322 1.00 91.62 177 MET A CA 1
ATOM 1446 C C . MET A 1 177 ? -8.840 7.418 -9.744 1.00 91.62 177 MET A C 1
ATOM 1448 O O . MET A 1 177 ? -9.536 8.189 -10.422 1.00 91.62 177 MET A O 1
ATOM 1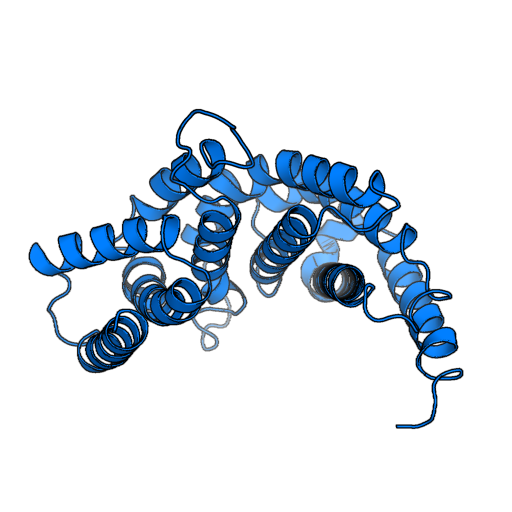452 N N . PRO A 1 178 ? -8.310 7.757 -8.554 1.00 94.94 178 PRO A N 1
ATOM 1453 C CA . PRO A 1 178 ? -8.554 9.049 -7.940 1.00 94.94 178 PRO A CA 1
ATOM 1454 C C . PRO A 1 178 ? -8.114 10.228 -8.797 1.00 94.94 178 PRO A C 1
ATOM 1456 O O . PRO A 1 178 ? -7.118 10.169 -9.528 1.00 94.94 178 PRO A O 1
ATOM 1459 N N . SER A 1 179 ? -8.853 11.326 -8.688 1.00 93.62 179 SER A N 1
ATOM 1460 C CA . SER A 1 179 ? -8.631 12.551 -9.456 1.00 93.62 179 SER A CA 1
ATOM 1461 C C . SER A 1 179 ? -7.211 13.105 -9.290 1.00 93.62 179 SER A C 1
ATOM 1463 O O . SER A 1 179 ? -6.552 13.423 -10.284 1.00 93.62 179 SER A O 1
ATOM 1465 N N . ARG A 1 180 ? -6.716 13.136 -8.049 1.00 94.31 180 ARG A N 1
ATOM 1466 C CA . ARG A 1 180 ? -5.389 13.647 -7.674 1.00 94.31 180 ARG A CA 1
ATOM 1467 C C . ARG A 1 180 ? -4.242 12.757 -8.153 1.00 94.31 180 ARG A C 1
ATOM 1469 O O . ARG A 1 180 ? -3.205 13.268 -8.561 1.00 94.31 180 ARG A O 1
ATOM 1476 N N . VAL A 1 181 ? -4.453 11.439 -8.212 1.00 93.62 181 VAL A N 1
ATOM 1477 C CA . VAL A 1 181 ? -3.436 10.480 -8.684 1.00 93.62 181 VAL A CA 1
ATOM 1478 C C . VAL A 1 181 ? -3.057 10.727 -10.148 1.00 93.62 181 VAL A C 1
ATOM 1480 O O . VAL A 1 181 ? -1.910 10.522 -10.535 1.00 93.62 181 VAL A O 1
ATOM 1483 N N . LYS A 1 182 ? -3.983 11.244 -10.964 1.00 91.38 182 LYS A N 1
ATOM 1484 C CA . LYS A 1 182 ? -3.726 11.558 -12.382 1.00 91.38 182 LYS A CA 1
ATOM 1485 C C . LYS A 1 182 ? -2.565 12.538 -12.557 1.00 91.38 182 LYS A C 1
ATOM 1487 O O . LYS A 1 182 ? -1.814 12.421 -13.516 1.00 91.38 182 LYS A O 1
ATOM 1492 N N . GLN A 1 183 ? -2.414 13.482 -11.628 1.00 90.44 183 GLN A N 1
ATOM 1493 C CA . GLN A 1 183 ? -1.402 14.536 -11.701 1.00 90.44 183 GLN A CA 1
ATOM 1494 C C . GLN A 1 183 ? 0.011 14.001 -11.438 1.00 90.44 183 GLN A C 1
ATOM 1496 O O . GLN A 1 183 ? 0.960 14.474 -12.052 1.00 90.44 183 GLN A O 1
ATOM 1501 N N . ILE A 1 184 ? 0.142 12.987 -10.577 1.00 93.00 184 ILE A N 1
ATOM 1502 C CA . ILE A 1 184 ? 1.434 12.376 -10.231 1.00 93.00 184 ILE A CA 1
ATOM 1503 C C . ILE A 1 184 ? 1.803 11.183 -11.121 1.00 93.00 184 ILE A C 1
ATOM 1505 O O . ILE A 1 184 ? 2.905 10.645 -11.007 1.00 93.00 184 ILE A O 1
ATOM 1509 N N . LEU A 1 185 ? 0.892 10.753 -12.001 1.00 90.69 185 LEU A N 1
ATOM 1510 C CA . LEU A 1 185 ? 1.052 9.545 -12.805 1.00 90.69 185 LEU A CA 1
ATOM 1511 C C . LEU A 1 185 ? 2.338 9.543 -13.651 1.00 90.69 185 LEU A C 1
ATOM 1513 O O . LEU A 1 185 ? 3.031 8.529 -13.614 1.00 90.69 185 LEU A O 1
ATOM 1517 N N . PRO A 1 186 ? 2.720 10.630 -14.358 1.00 91.12 186 PRO A N 1
ATOM 1518 C CA . PRO A 1 186 ? 3.949 10.629 -15.153 1.00 91.12 186 PRO A CA 1
ATOM 1519 C C . PRO A 1 186 ? 5.206 10.374 -14.313 1.00 91.12 186 PRO A C 1
ATOM 1521 O O . PRO A 1 186 ? 6.025 9.532 -14.680 1.00 91.12 186 PRO A O 1
ATOM 1524 N N . SER A 1 187 ? 5.335 11.044 -13.163 1.00 93.19 187 SER A N 1
ATOM 1525 C CA . SER A 1 187 ? 6.478 10.875 -12.258 1.00 93.19 187 SER A CA 1
ATOM 1526 C C . SER A 1 187 ? 6.524 9.465 -11.676 1.00 93.19 187 SER A C 1
ATOM 1528 O O . SER A 1 187 ? 7.562 8.811 -11.718 1.00 93.19 187 SER A O 1
ATOM 1530 N N . PHE A 1 188 ? 5.376 8.950 -11.224 1.00 92.56 188 PHE A N 1
ATOM 1531 C CA . PHE A 1 188 ? 5.289 7.600 -10.671 1.00 92.56 188 PHE A CA 1
ATOM 1532 C C . PHE A 1 188 ? 5.630 6.527 -11.721 1.00 92.56 188 PHE A C 1
ATOM 1534 O O . PHE A 1 188 ? 6.379 5.591 -11.444 1.00 92.56 188 PHE A O 1
ATOM 1541 N N . CYS A 1 189 ? 5.137 6.682 -12.956 1.00 92.19 189 CYS A N 1
ATOM 1542 C CA . CYS A 1 189 ? 5.486 5.806 -14.075 1.00 92.19 189 CYS A CA 1
ATOM 1543 C C . CYS A 1 189 ? 6.979 5.868 -14.405 1.00 92.19 189 CYS A C 1
ATOM 1545 O O . CYS A 1 189 ? 7.580 4.819 -14.619 1.00 92.19 189 CYS A O 1
ATOM 1547 N N . LYS A 1 190 ? 7.583 7.064 -14.421 1.00 91.94 190 LYS A N 1
ATOM 1548 C CA . LYS A 1 190 ? 9.021 7.248 -14.670 1.00 91.94 190 LYS A CA 1
ATOM 1549 C C . LYS A 1 190 ? 9.871 6.473 -13.660 1.00 91.94 190 LYS A C 1
ATOM 1551 O O . LYS A 1 190 ? 10.797 5.779 -14.068 1.00 91.94 190 LYS A O 1
ATOM 1556 N N . ASP A 1 191 ? 9.540 6.542 -12.375 1.00 94.94 191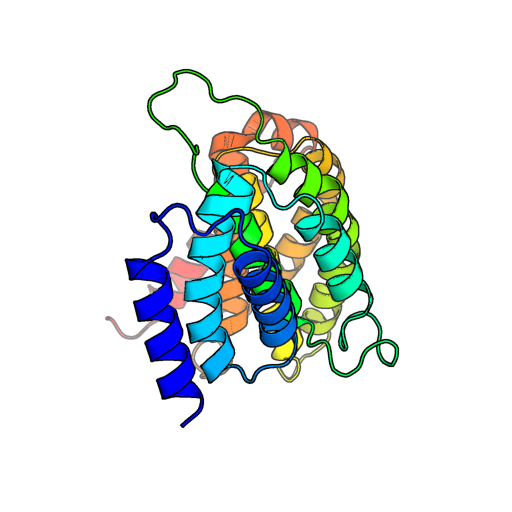 ASP A N 1
ATOM 1557 C CA . ASP A 1 191 ? 10.278 5.820 -11.332 1.00 94.94 191 ASP A CA 1
ATOM 1558 C C . ASP A 1 191 ? 10.087 4.298 -11.430 1.00 94.94 191 ASP A C 1
ATOM 1560 O O . ASP A 1 191 ? 11.063 3.549 -11.394 1.00 94.94 191 ASP A O 1
ATOM 1564 N N . MET A 1 192 ? 8.857 3.821 -11.667 1.00 93.25 192 MET A N 1
ATOM 1565 C CA . MET A 1 192 ? 8.604 2.392 -11.916 1.00 93.25 192 MET A CA 1
ATOM 1566 C C . MET A 1 192 ? 9.376 1.868 -13.129 1.00 93.25 192 MET A C 1
ATOM 1568 O O . MET A 1 192 ? 9.862 0.740 -13.122 1.00 93.25 192 MET A O 1
ATOM 1572 N N . PHE A 1 193 ? 9.492 2.691 -14.165 1.00 90.50 193 PHE A N 1
ATOM 1573 C CA . PHE A 1 193 ? 10.258 2.390 -15.360 1.00 90.50 193 PHE A CA 1
ATOM 1574 C C . PHE A 1 193 ? 11.758 2.284 -15.083 1.00 90.50 193 PHE A C 1
ATOM 1576 O O . PHE A 1 193 ? 12.358 1.292 -15.482 1.00 90.50 193 PHE A O 1
ATOM 1583 N N . ARG A 1 194 ? 12.338 3.210 -14.309 1.00 92.19 194 ARG A N 1
ATOM 1584 C CA . ARG A 1 194 ? 13.737 3.107 -13.853 1.00 92.19 194 ARG A CA 1
ATOM 1585 C C . ARG A 1 194 ? 13.997 1.809 -13.084 1.00 92.19 194 ARG A C 1
ATOM 1587 O O . ARG A 1 194 ? 15.030 1.182 -13.283 1.00 92.19 194 ARG A O 1
ATOM 1594 N N . ILE A 1 195 ? 13.055 1.391 -12.232 1.00 89.94 195 ILE A N 1
ATOM 1595 C CA . ILE A 1 195 ? 13.153 0.119 -11.499 1.00 89.94 195 ILE A CA 1
ATOM 1596 C C . ILE A 1 195 ? 13.164 -1.070 -12.466 1.00 89.94 195 ILE A C 1
ATOM 1598 O O . ILE A 1 195 ? 13.997 -1.961 -12.318 1.00 89.94 195 ILE A O 1
ATOM 1602 N N . LEU A 1 196 ? 12.269 -1.092 -13.456 1.00 87.94 196 LEU A N 1
ATOM 1603 C CA . LEU A 1 196 ? 12.227 -2.168 -14.452 1.00 87.94 196 LEU A CA 1
ATOM 1604 C C . LEU A 1 196 ? 13.494 -2.213 -15.314 1.00 87.94 196 LEU A C 1
ATOM 1606 O O . LEU A 1 196 ? 14.007 -3.298 -15.560 1.00 87.94 196 LEU A O 1
ATOM 1610 N N . ASP A 1 197 ? 14.024 -1.054 -15.708 1.00 86.62 197 ASP A N 1
ATOM 1611 C CA . ASP A 1 197 ? 15.241 -0.953 -16.525 1.00 86.62 197 ASP A CA 1
ATOM 1612 C C . ASP A 1 197 ? 16.497 -1.395 -15.750 1.00 86.62 197 ASP A C 1
ATOM 1614 O O . ASP A 1 197 ? 17.504 -1.753 -16.351 1.00 86.62 197 ASP A O 1
ATOM 1618 N N . SER A 1 198 ? 16.439 -1.404 -14.413 1.00 86.25 198 SER A N 1
ATOM 1619 C CA . SER A 1 198 ? 17.541 -1.856 -13.550 1.00 86.25 198 SER A CA 1
ATOM 1620 C C . SER A 1 198 ? 17.617 -3.373 -13.351 1.00 86.25 198 SER A C 1
ATOM 1622 O O . SER A 1 198 ? 18.529 -3.861 -12.681 1.00 86.25 198 SER A O 1
ATOM 1624 N N . LEU A 1 199 ? 16.650 -4.133 -13.874 1.00 82.44 199 LEU A N 1
ATOM 1625 C CA . LEU A 1 199 ? 16.608 -5.580 -13.690 1.00 82.44 199 LEU A CA 1
ATOM 1626 C C . LEU A 1 199 ? 17.710 -6.257 -14.503 1.00 82.44 199 LEU A C 1
ATOM 1628 O O . LEU A 1 199 ? 17.713 -6.221 -15.731 1.00 82.44 199 LEU A O 1
ATOM 1632 N N . ASN A 1 200 ? 18.607 -6.949 -13.806 1.00 77.56 200 ASN A N 1
ATOM 1633 C CA . ASN A 1 200 ? 19.560 -7.850 -14.430 1.00 77.56 200 ASN A CA 1
ATOM 1634 C C . ASN A 1 200 ? 19.034 -9.287 -14.358 1.00 77.56 200 ASN A C 1
ATOM 1636 O O . ASN A 1 200 ? 19.078 -9.919 -13.304 1.00 77.56 200 ASN A O 1
ATOM 1640 N N . PHE A 1 201 ? 18.543 -9.802 -15.486 1.00 71.81 201 PHE A N 1
ATOM 1641 C CA . PHE A 1 201 ? 18.026 -11.169 -15.572 1.00 71.81 201 PHE A CA 1
ATOM 1642 C C . PHE A 1 201 ? 19.124 -12.243 -15.552 1.00 71.81 201 PHE A C 1
ATOM 1644 O O . PHE A 1 201 ? 18.840 -13.402 -15.270 1.00 71.81 201 PHE A O 1
ATOM 1651 N N . ASN A 1 202 ? 20.382 -11.866 -15.794 1.00 66.00 202 ASN A N 1
ATOM 1652 C CA . ASN A 1 202 ? 21.494 -12.813 -15.890 1.00 66.00 202 ASN A CA 1
ATOM 1653 C C . ASN A 1 202 ? 22.047 -13.221 -14.508 1.00 66.00 202 ASN A C 1
ATOM 1655 O O . ASN A 1 202 ? 22.677 -14.263 -14.391 1.00 66.00 202 ASN A O 1
ATOM 1659 N N . SER A 1 203 ? 21.804 -12.426 -13.458 1.00 59.94 203 SER A N 1
ATOM 1660 C CA . SER A 1 203 ? 22.249 -12.694 -12.077 1.00 59.94 203 SER A CA 1
ATOM 1661 C C . SER A 1 203 ? 21.154 -13.313 -11.191 1.00 59.94 203 SER A C 1
ATOM 1663 O O . SER A 1 203 ? 21.279 -13.334 -9.971 1.00 59.94 203 SER A O 1
ATOM 1665 N N . LEU A 1 204 ? 20.038 -13.759 -11.781 1.00 54.88 204 LEU A N 1
ATOM 1666 C CA . LEU A 1 204 ? 18.827 -14.189 -11.062 1.00 54.88 204 LEU A CA 1
ATOM 1667 C C . LEU A 1 204 ? 18.924 -15.556 -10.375 1.00 54.88 204 LEU A C 1
ATOM 1669 O O . LEU A 1 204 ? 18.010 -15.919 -9.639 1.00 54.88 204 LEU A O 1
ATOM 1673 N N . ILE A 1 205 ? 20.000 -16.303 -10.622 1.00 53.88 205 ILE A N 1
ATOM 1674 C CA . ILE A 1 205 ? 20.182 -17.677 -10.134 1.00 53.88 205 ILE A CA 1
ATOM 1675 C C . ILE A 1 205 ? 20.653 -17.699 -8.665 1.00 53.88 205 ILE A C 1
ATOM 1677 O O . ILE A 1 205 ? 20.498 -18.712 -7.991 1.00 53.88 205 ILE A O 1
ATOM 1681 N N . GLU A 1 206 ? 21.141 -16.576 -8.125 1.00 48.88 206 GLU A N 1
ATOM 1682 C CA . GLU A 1 206 ? 21.552 -16.468 -6.720 1.00 48.88 206 GLU A CA 1
ATOM 1683 C C . GLU A 1 206 ? 20.488 -15.754 -5.858 1.00 48.88 206 GLU A C 1
ATOM 1685 O O . GLU A 1 206 ? 19.891 -14.744 -6.246 1.00 48.88 206 GLU A O 1
ATOM 1690 N N . ASP A 1 207 ? 20.255 -16.309 -4.665 1.00 50.25 207 ASP A N 1
ATOM 1691 C CA . ASP A 1 207 ? 19.112 -16.157 -3.737 1.00 50.25 207 ASP A CA 1
ATOM 1692 C C . ASP A 1 207 ? 18.758 -14.714 -3.267 1.00 50.25 207 ASP A C 1
ATOM 1694 O O . ASP A 1 207 ? 17.802 -14.499 -2.516 1.00 50.25 207 ASP A O 1
ATOM 1698 N N . GLY A 1 208 ? 19.488 -13.686 -3.717 1.00 52.53 208 GLY A N 1
ATOM 1699 C CA . GLY A 1 208 ? 19.313 -12.276 -3.330 1.00 52.53 208 GLY A CA 1
ATOM 1700 C C . GLY A 1 208 ? 18.324 -11.458 -4.180 1.00 52.53 208 GLY A C 1
ATOM 1701 O O . GLY A 1 208 ? 17.936 -10.356 -3.794 1.00 52.53 208 GLY A O 1
ATOM 1702 N N . SER A 1 209 ? 17.866 -11.968 -5.329 1.00 59.50 209 SER A N 1
ATOM 1703 C CA . SER A 1 209 ? 17.122 -11.187 -6.343 1.00 59.50 209 SER A CA 1
ATOM 1704 C C . SER A 1 209 ? 15.587 -11.130 -6.165 1.00 59.50 209 SER A C 1
ATOM 1706 O O . SER A 1 209 ? 14.867 -10.496 -6.948 1.00 59.50 209 SER A O 1
ATOM 1708 N N . THR A 1 210 ? 15.037 -11.759 -5.120 1.00 73.00 210 THR A N 1
ATOM 1709 C CA . THR A 1 210 ? 13.584 -12.018 -5.035 1.00 73.00 210 THR A CA 1
ATOM 1710 C C . THR A 1 210 ? 12.714 -10.782 -4.763 1.00 73.00 210 THR A C 1
ATOM 1712 O O . THR A 1 210 ? 11.548 -10.752 -5.174 1.00 73.00 210 THR A O 1
ATOM 1715 N N . MET A 1 211 ? 13.222 -9.753 -4.074 1.00 82.12 211 MET A N 1
ATOM 1716 C CA . MET A 1 211 ? 12.443 -8.545 -3.753 1.00 82.12 211 MET A CA 1
ATOM 1717 C C . MET A 1 211 ? 12.338 -7.582 -4.938 1.00 82.12 211 MET A C 1
ATOM 1719 O O . MET A 1 211 ? 11.221 -7.169 -5.265 1.00 82.12 211 MET A O 1
ATOM 1723 N N . LYS A 1 212 ? 13.436 -7.314 -5.656 1.00 84.12 212 LYS A N 1
ATOM 1724 C CA . LYS A 1 212 ? 13.416 -6.522 -6.903 1.00 84.12 212 LYS A CA 1
ATOM 1725 C C . LYS A 1 212 ? 12.440 -7.102 -7.930 1.00 84.12 212 LYS A C 1
ATOM 1727 O O . LYS A 1 212 ? 11.623 -6.365 -8.482 1.00 84.12 212 LYS A O 1
ATOM 1732 N N . LEU A 1 213 ? 12.405 -8.428 -8.087 1.00 84.06 213 LEU A N 1
ATOM 1733 C CA . LEU A 1 213 ? 11.415 -9.104 -8.936 1.00 84.06 213 LEU A CA 1
ATOM 1734 C C . LEU A 1 213 ? 9.969 -8.925 -8.443 1.00 84.06 213 LEU A C 1
ATOM 1736 O O . LEU A 1 213 ? 9.055 -8.714 -9.245 1.00 84.06 213 LEU A O 1
ATOM 1740 N N . LYS A 1 214 ? 9.725 -8.964 -7.125 1.00 88.25 214 LYS A N 1
ATOM 1741 C CA . LYS A 1 214 ? 8.391 -8.679 -6.561 1.00 88.25 214 LYS A CA 1
ATOM 1742 C C . LYS A 1 214 ? 7.957 -7.241 -6.847 1.00 88.25 214 LYS A C 1
ATOM 1744 O O . LYS A 1 214 ? 6.772 -7.030 -7.118 1.00 88.25 214 LYS A O 1
ATOM 1749 N N . ILE A 1 215 ? 8.877 -6.276 -6.791 1.00 91.38 215 ILE A N 1
ATOM 1750 C CA . ILE A 1 215 ? 8.608 -4.871 -7.132 1.00 91.38 215 ILE A CA 1
ATOM 1751 C C . ILE A 1 215 ? 8.308 -4.755 -8.628 1.00 91.38 215 ILE A C 1
ATOM 1753 O O . ILE A 1 215 ? 7.245 -4.251 -8.987 1.00 91.38 215 ILE A O 1
ATOM 1757 N N . ALA A 1 216 ? 9.163 -5.311 -9.488 1.00 88.88 216 ALA A N 1
ATOM 1758 C CA . ALA A 1 216 ? 8.983 -5.329 -10.938 1.00 88.88 216 ALA A CA 1
ATOM 1759 C C . ALA A 1 216 ? 7.630 -5.915 -11.357 1.00 88.88 216 ALA A C 1
ATOM 1761 O O . ALA A 1 216 ? 6.863 -5.287 -12.090 1.00 88.88 216 ALA A O 1
ATOM 1762 N N . LYS A 1 217 ? 7.272 -7.078 -10.798 1.00 88.31 217 LYS A N 1
ATOM 1763 C CA . LYS A 1 217 ? 5.957 -7.698 -10.993 1.00 88.31 217 LYS A CA 1
ATOM 1764 C C . LYS A 1 217 ? 4.823 -6.741 -10.626 1.00 88.31 217 LYS A C 1
ATOM 1766 O O . LYS A 1 217 ? 3.802 -6.706 -11.309 1.00 88.31 217 LYS A O 1
ATOM 1771 N N . ARG A 1 218 ? 4.964 -5.967 -9.545 1.00 92.75 218 ARG A N 1
ATOM 1772 C CA . ARG A 1 218 ? 3.951 -4.975 -9.156 1.00 92.75 218 ARG A CA 1
ATOM 1773 C C . ARG A 1 218 ? 3.896 -3.798 -10.123 1.00 92.75 218 ARG A C 1
ATOM 1775 O O . ARG A 1 218 ? 2.782 -3.426 -10.478 1.00 92.75 218 ARG A O 1
ATOM 1782 N N . CYS A 1 219 ? 5.031 -3.280 -10.590 1.00 93.25 219 CYS A N 1
ATOM 1783 C CA . CYS A 1 219 ? 5.078 -2.236 -11.619 1.00 93.25 219 CYS A CA 1
ATOM 1784 C C . CYS A 1 219 ? 4.333 -2.674 -12.889 1.00 93.25 219 CYS A C 1
ATOM 1786 O O . CYS A 1 219 ? 3.449 -1.962 -13.362 1.00 93.25 219 CYS A O 1
ATOM 1788 N N . LEU A 1 220 ? 4.601 -3.889 -13.379 1.00 90.06 220 LEU A N 1
ATOM 1789 C CA . LEU A 1 220 ? 3.918 -4.449 -14.550 1.00 90.06 220 LEU A CA 1
ATOM 1790 C C . LEU A 1 220 ? 2.406 -4.578 -14.330 1.00 90.06 220 LEU A C 1
ATOM 1792 O O . LEU A 1 220 ? 1.621 -4.164 -15.175 1.00 90.06 220 LEU A O 1
ATOM 1796 N N . ILE A 1 221 ? 1.976 -5.086 -13.171 1.00 90.50 221 ILE A N 1
ATOM 1797 C CA . ILE A 1 221 ? 0.548 -5.203 -12.843 1.00 90.50 221 ILE A CA 1
ATOM 1798 C C . ILE A 1 221 ? -0.136 -3.823 -12.780 1.00 90.50 221 ILE A C 1
ATOM 1800 O O . ILE A 1 221 ? -1.285 -3.692 -13.213 1.00 90.50 221 ILE A O 1
ATOM 1804 N N . ILE A 1 222 ? 0.544 -2.798 -12.255 1.00 93.56 222 ILE A N 1
ATOM 1805 C CA . ILE A 1 222 ? 0.039 -1.417 -12.256 1.00 93.56 222 ILE A CA 1
ATOM 1806 C C . ILE A 1 222 ? -0.118 -0.935 -13.696 1.00 93.56 222 ILE A C 1
ATOM 1808 O O . ILE A 1 222 ? -1.200 -0.480 -14.059 1.00 93.56 222 ILE A O 1
ATOM 1812 N N . PHE A 1 223 ? 0.907 -1.096 -14.534 1.00 91.56 223 PHE A N 1
ATOM 1813 C CA . PHE A 1 223 ? 0.835 -0.718 -15.942 1.00 91.56 223 PHE A CA 1
ATOM 1814 C C . PHE A 1 223 ? -0.288 -1.440 -16.689 1.00 91.56 223 PHE A C 1
ATOM 1816 O O . PHE A 1 223 ? -1.048 -0.783 -17.398 1.00 91.56 223 PHE A O 1
ATOM 1823 N N . CYS A 1 224 ? -0.488 -2.738 -16.449 1.00 88.62 224 CYS A N 1
ATOM 1824 C CA . CYS A 1 224 ? -1.627 -3.483 -16.985 1.00 88.62 224 CYS A CA 1
ATOM 1825 C C . CYS A 1 224 ? -2.968 -2.855 -16.576 1.00 88.62 224 CYS A C 1
ATOM 1827 O O . CYS A 1 224 ? -3.847 -2.685 -17.419 1.00 88.62 224 CYS A O 1
ATOM 1829 N N . ALA A 1 225 ? -3.141 -2.467 -15.308 1.00 90.62 225 ALA A N 1
ATOM 1830 C CA . ALA A 1 225 ? -4.357 -1.780 -14.866 1.00 90.62 225 ALA A CA 1
ATOM 1831 C C . ALA A 1 225 ? -4.533 -0.418 -15.564 1.00 90.62 225 ALA A C 1
AT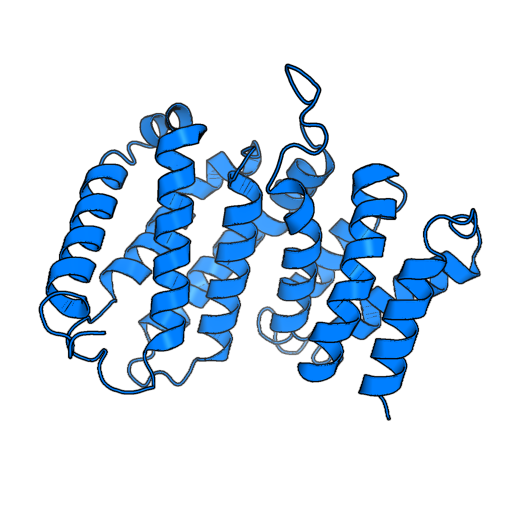OM 1833 O O . ALA A 1 225 ? -5.644 -0.075 -15.972 1.00 90.62 225 ALA A O 1
ATOM 1834 N N . LEU A 1 226 ? -3.444 0.334 -15.757 1.00 90.62 226 LEU A N 1
ATOM 1835 C CA . LEU A 1 226 ? -3.481 1.623 -16.444 1.00 90.62 226 LEU A CA 1
ATOM 1836 C C . LEU A 1 226 ? -3.918 1.484 -17.908 1.00 90.62 226 LEU A C 1
ATOM 1838 O O . LEU A 1 226 ? -4.836 2.186 -18.322 1.00 90.62 226 LEU A O 1
ATOM 1842 N N . VAL A 1 227 ? -3.330 0.555 -18.666 1.00 88.25 227 VAL A N 1
ATOM 1843 C CA . VAL A 1 227 ? -3.635 0.398 -20.101 1.00 88.25 227 VAL A CA 1
ATOM 1844 C C . VAL A 1 227 ? -4.987 -0.274 -20.358 1.00 88.25 227 VAL A C 1
ATOM 1846 O O . VAL A 1 227 ? -5.631 0.023 -21.358 1.00 88.25 227 VAL A O 1
ATOM 1849 N N . THR A 1 228 ? -5.451 -1.153 -19.460 1.00 86.56 228 THR A N 1
ATOM 1850 C CA . THR A 1 228 ? -6.729 -1.869 -19.645 1.00 86.56 228 THR A CA 1
ATOM 1851 C C . THR A 1 228 ? -7.940 -1.095 -19.132 1.00 86.56 228 THR A C 1
ATOM 1853 O O . THR A 1 228 ? -9.010 -1.185 -19.727 1.00 86.56 228 THR A O 1
ATOM 1856 N N . ARG A 1 229 ? -7.804 -0.333 -18.038 1.00 88.44 229 ARG A N 1
ATOM 1857 C CA . ARG A 1 229 ? -8.943 0.338 -17.375 1.00 88.44 229 ARG A CA 1
ATOM 1858 C C . ARG A 1 229 ? -8.882 1.855 -17.434 1.00 88.44 229 ARG A C 1
ATOM 1860 O O . ARG A 1 229 ? -9.922 2.509 -17.431 1.00 88.44 229 ARG A O 1
ATOM 1867 N N . HIS A 1 230 ? -7.682 2.422 -17.515 1.00 90.50 230 HIS A N 1
ATOM 1868 C CA . HIS A 1 230 ? -7.459 3.866 -17.415 1.00 90.50 230 HIS A CA 1
ATOM 1869 C C . HIS A 1 230 ? -6.792 4.451 -18.659 1.00 90.50 230 HIS A C 1
ATOM 1871 O O . HIS A 1 230 ? -6.176 5.512 -18.576 1.00 90.50 230 HIS A O 1
ATOM 1877 N N . ARG A 1 231 ? -6.962 3.803 -19.820 1.00 85.56 231 ARG A N 1
ATOM 1878 C CA . ARG A 1 231 ? -6.309 4.165 -21.088 1.00 85.56 231 ARG A CA 1
ATOM 1879 C C . ARG A 1 231 ? -6.456 5.644 -21.457 1.00 85.56 231 ARG A C 1
ATOM 1881 O O . ARG A 1 231 ? -5.493 6.315 -21.797 1.00 85.56 231 ARG A O 1
ATOM 1888 N N . LYS A 1 232 ? -7.649 6.210 -21.257 1.00 86.38 232 LYS A N 1
ATOM 1889 C CA . LYS A 1 232 ? -7.913 7.646 -21.473 1.00 86.38 232 LYS A CA 1
ATOM 1890 C C . LYS A 1 232 ? -6.944 8.575 -20.725 1.00 86.38 232 LYS A C 1
ATOM 1892 O O . LYS A 1 232 ? -6.724 9.709 -21.136 1.00 86.38 232 LYS A O 1
ATOM 1897 N N . HIS A 1 233 ? -6.413 8.128 -19.588 1.00 83.94 233 HIS A N 1
ATOM 1898 C CA . HIS A 1 233 ? -5.440 8.871 -18.799 1.00 83.94 233 HIS A CA 1
ATOM 1899 C C . HIS A 1 233 ? -4.016 8.619 -19.292 1.00 83.94 233 HIS A C 1
ATOM 1901 O O . HIS A 1 233 ? -3.257 9.577 -19.376 1.00 83.94 233 HIS A O 1
ATOM 1907 N N . THR A 1 234 ? -3.658 7.389 -19.670 1.00 78.56 234 THR A N 1
ATOM 1908 C CA . THR A 1 234 ? -2.326 7.098 -20.229 1.00 78.56 234 THR A CA 1
ATOM 1909 C C . THR A 1 234 ? -2.092 7.821 -21.551 1.00 78.56 234 THR A C 1
ATOM 1911 O O . THR A 1 234 ? -1.042 8.442 -21.711 1.00 78.56 234 THR A O 1
ATOM 1914 N N . ASP A 1 235 ? -3.096 7.832 -22.428 1.00 80.94 235 ASP A N 1
ATOM 1915 C CA . ASP A 1 235 ? -3.033 8.476 -23.745 1.00 80.94 235 ASP A CA 1
ATOM 1916 C C . ASP A 1 235 ? -2.886 10.002 -23.589 1.00 80.94 235 ASP A C 1
ATOM 1918 O O . ASP A 1 235 ? -2.091 10.646 -24.271 1.00 80.94 235 ASP A O 1
ATOM 1922 N N . LYS A 1 236 ? -3.578 10.597 -22.601 1.00 82.38 236 LYS A N 1
ATOM 1923 C CA . LYS A 1 236 ? -3.459 12.032 -22.282 1.00 82.38 236 LYS A CA 1
ATOM 1924 C C . LYS A 1 236 ? -2.026 12.435 -21.917 1.00 82.38 236 LYS A C 1
ATOM 1926 O O . LYS A 1 236 ? -1.606 13.544 -22.240 1.00 82.38 236 LYS A O 1
ATOM 1931 N N . TYR A 1 237 ? -1.300 11.568 -21.218 1.00 77.75 237 TYR A N 1
ATOM 1932 C CA . TYR A 1 237 ? 0.072 11.831 -20.780 1.00 77.75 237 TYR A CA 1
ATOM 1933 C C . TYR A 1 237 ? 1.128 11.252 -21.733 1.00 77.75 237 TYR A C 1
ATOM 1935 O O . TYR A 1 237 ? 2.301 11.231 -21.366 1.00 77.75 237 TYR A O 1
ATOM 1943 N N . LYS A 1 238 ? 0.731 10.804 -22.938 1.00 71.69 238 LYS A N 1
ATOM 1944 C CA . LYS A 1 238 ? 1.617 10.207 -23.953 1.00 71.69 238 LYS A CA 1
ATOM 1945 C C . LYS A 1 238 ? 2.514 9.114 -23.382 1.00 71.69 238 LYS A C 1
ATOM 1947 O O . LYS A 1 238 ? 3.691 8.994 -23.721 1.00 71.69 238 LYS A O 1
ATOM 1952 N N . LEU A 1 239 ? 1.958 8.293 -22.495 1.00 70.69 239 LEU A N 1
ATOM 1953 C CA . LEU A 1 239 ? 2.624 7.090 -22.006 1.00 70.69 239 LEU A CA 1
ATOM 1954 C C . LEU A 1 239 ? 2.530 5.959 -23.058 1.00 70.69 239 LEU A C 1
ATOM 1956 O O . LEU A 1 239 ? 2.319 4.798 -22.719 1.00 70.69 239 LEU A O 1
ATOM 1960 N N . ASP A 1 240 ? 2.687 6.300 -24.339 1.00 62.59 240 ASP A N 1
ATOM 1961 C CA . ASP A 1 240 ? 2.379 5.453 -25.502 1.00 62.59 240 ASP A CA 1
ATOM 1962 C C . ASP A 1 240 ? 3.351 4.272 -25.635 1.00 62.59 240 ASP A C 1
ATOM 1964 O O . ASP A 1 240 ? 3.040 3.254 -26.248 1.00 62.59 240 ASP A O 1
ATOM 1968 N N . SER A 1 241 ? 4.518 4.362 -24.990 1.00 68.19 241 SER A N 1
ATOM 1969 C CA . SER A 1 241 ? 5.476 3.262 -24.891 1.00 68.19 241 SER A CA 1
ATOM 1970 C C . SER A 1 241 ? 5.081 2.193 -23.865 1.00 68.19 241 SER A C 1
ATOM 1972 O O . SER A 1 241 ? 5.700 1.129 -23.858 1.00 68.19 241 SER A O 1
ATOM 1974 N N . LEU A 1 242 ? 4.058 2.421 -23.022 1.00 71.62 242 LEU A N 1
ATOM 1975 C CA . LEU A 1 242 ? 3.641 1.474 -21.976 1.00 71.62 242 LEU A CA 1
ATOM 1976 C C . LEU A 1 242 ? 3.334 0.072 -22.524 1.00 71.62 242 LEU A C 1
ATOM 1978 O O . LEU A 1 242 ? 3.960 -0.871 -22.041 1.00 71.62 242 LEU A O 1
ATOM 1982 N N . PRO A 1 243 ? 2.429 -0.117 -23.510 1.00 73.56 243 PRO A N 1
ATOM 1983 C CA . PRO A 1 243 ? 2.080 -1.457 -23.983 1.00 73.56 243 PRO A CA 1
ATOM 1984 C C . PRO A 1 243 ? 3.281 -2.198 -24.574 1.00 73.56 243 PRO A C 1
ATOM 1986 O O . PRO A 1 243 ? 3.551 -3.333 -24.190 1.00 73.56 243 PRO A O 1
ATOM 1989 N N . ASN A 1 244 ? 4.052 -1.528 -25.436 1.00 74.81 244 ASN A N 1
ATOM 1990 C CA . ASN A 1 244 ? 5.230 -2.113 -26.083 1.00 74.81 244 ASN A CA 1
ATOM 1991 C C . ASN A 1 244 ? 6.277 -2.549 -25.056 1.00 74.81 244 ASN A C 1
ATOM 1993 O O . ASN A 1 244 ? 6.904 -3.595 -25.193 1.00 74.81 244 ASN A O 1
ATOM 1997 N N . ARG A 1 245 ? 6.434 -1.770 -23.987 1.00 71.88 245 ARG A N 1
ATOM 1998 C CA . ARG A 1 245 ? 7.418 -2.030 -22.944 1.00 71.88 245 ARG A CA 1
ATOM 1999 C C . ARG A 1 245 ? 6.990 -3.133 -21.977 1.00 71.88 245 ARG A C 1
ATOM 2001 O O . ARG A 1 245 ? 7.833 -3.921 -21.563 1.00 71.88 245 ARG A O 1
ATOM 2008 N N . ILE A 1 246 ? 5.692 -3.242 -21.672 1.00 74.94 246 ILE A N 1
ATOM 2009 C CA . ILE A 1 246 ? 5.133 -4.406 -20.959 1.00 74.94 246 ILE A CA 1
ATOM 2010 C C . ILE A 1 246 ? 5.408 -5.683 -21.759 1.00 74.94 246 ILE A C 1
ATOM 2012 O O . ILE A 1 246 ? 5.853 -6.673 -21.185 1.00 74.94 246 ILE A O 1
ATOM 2016 N N . VAL A 1 247 ? 5.165 -5.648 -23.074 1.00 76.56 247 VAL A N 1
ATOM 2017 C CA . VAL A 1 247 ? 5.397 -6.789 -23.969 1.00 76.56 247 VAL A CA 1
ATOM 2018 C C . VAL A 1 247 ? 6.883 -7.148 -24.019 1.00 76.56 247 VAL A C 1
ATOM 2020 O O . VAL A 1 247 ? 7.215 -8.306 -23.790 1.00 76.56 247 VAL A O 1
ATOM 2023 N N . SER A 1 248 ? 7.776 -6.172 -24.219 1.00 79.69 248 SER A N 1
ATOM 2024 C CA . SER A 1 248 ? 9.232 -6.393 -24.222 1.00 79.69 248 SER A CA 1
ATOM 2025 C C . SER A 1 248 ? 9.717 -7.072 -22.939 1.00 79.69 248 SER A C 1
ATOM 2027 O O . SER A 1 248 ? 10.390 -8.094 -23.004 1.00 79.69 248 SER A O 1
ATOM 2029 N N . LEU A 1 249 ? 9.318 -6.557 -21.770 1.00 74.75 249 LEU A N 1
ATOM 2030 C CA . LEU A 1 249 ? 9.712 -7.132 -20.480 1.00 74.75 249 LEU A CA 1
ATOM 2031 C C . LEU A 1 249 ? 9.120 -8.526 -20.252 1.00 74.75 249 LEU A C 1
ATOM 2033 O O . LEU A 1 249 ? 9.761 -9.368 -19.630 1.00 74.75 249 LEU A O 1
ATOM 2037 N N . ALA A 1 250 ? 7.903 -8.787 -20.738 1.00 73.38 250 ALA A N 1
ATOM 2038 C CA . ALA A 1 250 ? 7.322 -10.123 -20.683 1.00 73.38 250 ALA A CA 1
ATOM 2039 C C . ALA A 1 250 ? 8.137 -11.117 -21.525 1.00 73.38 250 ALA A C 1
ATOM 2041 O O . ALA A 1 250 ? 8.402 -12.220 -21.052 1.00 73.38 250 ALA A O 1
ATOM 2042 N N . PHE A 1 251 ? 8.583 -10.716 -22.720 1.00 76.94 251 PHE A N 1
ATOM 2043 C CA . PHE A 1 251 ? 9.474 -11.528 -23.551 1.00 76.94 251 PHE A CA 1
ATOM 2044 C C . PHE A 1 251 ? 10.837 -11.762 -22.890 1.00 76.94 251 PHE A C 1
ATOM 2046 O O . PHE A 1 251 ? 11.283 -12.906 -22.859 1.00 76.94 251 PHE A O 1
ATOM 2053 N N . ASP A 1 252 ? 11.461 -10.735 -22.300 1.00 72.19 252 ASP A N 1
ATOM 2054 C CA . ASP A 1 252 ? 12.729 -10.889 -21.569 1.00 72.19 252 ASP A CA 1
ATOM 2055 C C . ASP A 1 252 ? 12.604 -11.888 -20.407 1.00 72.19 252 ASP A C 1
ATOM 2057 O O . ASP A 1 252 ? 13.480 -12.732 -20.211 1.00 72.19 252 ASP A O 1
ATOM 2061 N N . VAL A 1 253 ? 11.494 -11.838 -19.659 1.00 69.25 253 VAL A N 1
ATOM 2062 C CA . VAL A 1 253 ? 11.203 -12.807 -18.591 1.00 69.25 253 VAL A CA 1
ATOM 2063 C C . VAL A 1 253 ? 11.022 -14.213 -19.160 1.00 69.25 253 VAL A C 1
ATOM 2065 O O . VAL A 1 253 ? 11.605 -15.153 -18.630 1.00 69.25 253 VAL A O 1
ATOM 2068 N N . ILE A 1 254 ? 10.233 -14.385 -20.223 1.00 69.56 254 ILE A N 1
ATOM 2069 C CA . ILE A 1 254 ? 10.001 -15.707 -20.824 1.00 69.56 254 ILE A CA 1
ATOM 2070 C C . ILE A 1 254 ? 11.326 -16.302 -21.320 1.00 69.56 254 ILE A C 1
ATOM 2072 O O . ILE A 1 254 ? 11.692 -17.400 -20.907 1.00 69.56 254 ILE A O 1
ATOM 2076 N N . SER A 1 255 ? 12.085 -15.553 -22.117 1.00 69.69 255 SER A N 1
ATOM 2077 C CA . SER A 1 255 ? 13.302 -16.064 -22.753 1.00 69.69 255 SER A CA 1
ATOM 2078 C C . SER A 1 255 ? 14.434 -16.356 -21.762 1.00 69.69 255 SER A C 1
ATOM 2080 O O . SER A 1 255 ? 15.213 -17.279 -21.963 1.00 69.69 255 SER A O 1
ATOM 2082 N N . ARG A 1 256 ? 14.527 -15.611 -20.653 1.00 65.44 256 ARG A N 1
ATOM 2083 C CA . ARG A 1 256 ? 15.657 -15.743 -19.708 1.00 65.44 256 ARG A CA 1
ATOM 2084 C C . ARG A 1 256 ? 15.325 -16.449 -18.399 1.00 65.44 256 ARG A C 1
ATOM 2086 O O . ARG A 1 256 ? 16.229 -16.787 -17.641 1.00 65.44 256 ARG A O 1
ATOM 2093 N N . VAL A 1 257 ? 14.043 -16.625 -18.084 1.00 63.28 257 VAL A N 1
ATOM 2094 C CA . VAL A 1 257 ? 13.601 -17.308 -16.856 1.00 63.28 257 VAL A CA 1
ATOM 2095 C C . VAL A 1 257 ? 12.914 -18.630 -17.180 1.00 63.28 257 VAL A C 1
ATOM 2097 O O . VAL A 1 257 ? 13.083 -19.585 -16.428 1.00 63.28 257 VAL A O 1
ATOM 2100 N N . LEU A 1 258 ? 12.149 -18.707 -18.276 1.00 59.44 258 LEU A N 1
ATOM 2101 C CA . LEU A 1 258 ? 11.401 -19.918 -18.634 1.00 59.44 258 LEU A CA 1
ATOM 2102 C C . LEU A 1 258 ? 12.133 -20.801 -19.652 1.00 59.44 258 LEU A C 1
ATOM 2104 O O . LEU A 1 258 ? 12.021 -22.016 -19.546 1.00 59.44 258 LEU A O 1
ATOM 2108 N N . GLU A 1 259 ? 12.886 -20.234 -20.600 1.00 55.12 259 GLU A N 1
ATOM 2109 C CA . GLU A 1 259 ? 13.611 -21.033 -21.611 1.00 55.12 259 GLU A CA 1
ATOM 2110 C C . GLU A 1 259 ? 15.003 -21.498 -21.142 1.00 55.12 259 GLU A C 1
ATOM 2112 O O . GLU A 1 259 ? 15.492 -22.523 -21.607 1.00 55.12 259 GLU A O 1
ATOM 2117 N N . THR A 1 260 ? 15.633 -20.794 -20.194 1.00 52.00 260 THR A N 1
ATOM 2118 C CA . THR A 1 260 ? 16.982 -21.113 -19.678 1.00 52.00 260 THR A CA 1
ATOM 2119 C C . THR A 1 260 ? 17.004 -21.651 -18.239 1.00 52.00 260 THR A C 1
ATOM 2121 O O . THR A 1 260 ? 18.082 -21.855 -17.683 1.00 52.00 260 THR A O 1
ATOM 2124 N N . GLY A 1 261 ? 15.843 -21.871 -17.610 1.00 45.03 261 GLY A N 1
ATOM 2125 C CA . GLY A 1 261 ? 15.737 -22.470 -16.271 1.00 45.03 261 GLY A CA 1
ATOM 2126 C C . GLY A 1 261 ? 15.732 -24.008 -16.308 1.00 45.03 261 GLY A C 1
ATOM 2127 O O . GLY A 1 261 ? 15.334 -24.582 -17.323 1.00 45.03 261 GLY A O 1
ATOM 2128 N N . PRO A 1 262 ? 16.137 -24.710 -15.225 1.00 39.34 262 PRO A N 1
ATOM 2129 C CA . PRO A 1 262 ? 15.890 -26.145 -15.130 1.00 39.34 262 PRO A CA 1
ATOM 2130 C C . PRO A 1 262 ? 14.369 -26.322 -15.139 1.00 39.34 262 PRO A C 1
ATOM 2132 O O . PRO A 1 262 ? 13.675 -25.652 -14.375 1.00 39.34 262 PRO A O 1
ATOM 2135 N N . GLY A 1 263 ? 13.850 -27.134 -16.062 1.00 40.66 263 GLY A N 1
ATOM 2136 C CA . GLY A 1 263 ? 12.412 -27.374 -16.197 1.00 40.66 263 GLY A CA 1
ATOM 2137 C C . GLY A 1 263 ? 11.752 -27.619 -14.837 1.00 40.66 263 GLY A C 1
ATOM 2138 O O . GLY A 1 263 ? 12.338 -28.276 -13.977 1.00 40.66 263 GLY A O 1
ATOM 2139 N N . TRP A 1 264 ? 10.574 -27.020 -14.652 1.00 40.78 264 TRP A N 1
ATOM 2140 C CA . TRP A 1 264 ? 9.746 -27.166 -13.454 1.00 40.78 264 TRP A CA 1
ATOM 2141 C C . TRP A 1 264 ? 9.478 -28.632 -13.113 1.00 40.78 264 TRP A C 1
ATOM 2143 O O . TRP A 1 264 ? 9.232 -29.414 -14.061 1.00 40.78 264 TRP A O 1
#

Sequence (264 aa):
MRVAAATYLKNFTRRNLETRLCSSEVYKEFRDQLAQALLRVEPAILRVLIEVFRQVVEKDFVKDNLWPELIPQLKLVIQSSNLISPGQHPEWNTINALTVLQSVVRPFQYFLNPKVVKESVPQQLEQIAAEILVPLQVTFHHFSDKVLLSPDGTNLEYEQLLLITCKCMYFTVRSYMPSRVKQILPSFCKDMFRILDSLNFNSLIEDGSTMKLKIAKRCLIIFCALVTRHRKHTDKYKLDSLPNRIVSLAFDVISRVLETGPGW

InterPro domains:
  IPR011989 Armadillo-like helical [G3DSA:1.25.10.10] (1-264)
  IPR016024 Armadillo-type fold [SSF48371] (2-260)

pLDDT: mean 85.93, std 12.64, range [39.34, 98.5]

Secondary structure (DSSP, 8-state):
-HHHHHHHHHHHHHHHSSSGGGGSHHHHHHHHHHHHHHHHS-HHHHHHHHHHHHHHIIIIIIIS---TTHHHHHHHHHHHSTTTSTTT-TTS-HHHHHHHHHHHHGGGGS-S-TTSSSPPP-HHHHHHIIIIIHHHHHHHHHHHHHHHT-TTS--HHHHHHHHHHHHHHHHHHSS---TTHHHHHHHHHHHHHHHHHT--GGGTTSTT-HHHHHHHHHHHHHHHHHHHH-HHHHHHTT-TTHHHHHHHHHHHHIIIIISSS---

Organism: Zea mays (NCBI:txid4577)

Foldseek 3Di:
DLLVVLQVLLVVLVVPVPPPCCPDPVVVVVLVVLVVCLQQDDPSSNVSSLSSNLSVLVPCCQPVNPCPCVQVVLLVLLCQACVNNNPRCPRGHNLSSLSSLLSNLQCQLAQVDPPDPDDDDRVSLLSNCVRPLLVCLVVLLVLLCVCLVDPPLPPVVSLSSLLSSLSSLNSCLNYHHHPNVLVCVVSSLVSLVSLLVSDDLVPPPDPSCPSSVSSNVSSLSSLVSCVVPVVVSCVVVVVVCSVVVSVVSVVVCCVRPVVPDDHD

Radius of gyration: 19.78 Å; chains: 1; bounding box: 50×42×51 Å